Protein AF-0000000083168257 (afdb_homodimer)

Structure (mmCIF, N/CA/C/O backbone):
data_AF-0000000083168257-model_v1
#
loop_
_entity.id
_entity.type
_entity.pdbx_description
1 polymer 'Stress-response A/B barrel domain-containing protein'
#
loop_
_atom_site.group_PDB
_atom_site.id
_atom_site.type_symbol
_atom_site.label_atom_id
_atom_site.label_alt_id
_atom_site.label_comp_id
_atom_site.label_asym_id
_atom_site.label_entity_id
_atom_site.label_seq_id
_atom_site.pdbx_PDB_ins_code
_atom_site.Cartn_x
_atom_site.Cartn_y
_atom_site.Cartn_z
_atom_site.occupancy
_atom_site.B_iso_or_equiv
_atom_site.auth_seq_id
_atom_site.auth_comp_id
_atom_site.auth_asym_id
_atom_site.auth_atom_id
_atom_site.pdbx_PDB_model_num
ATOM 1 N N . MET A 1 1 ? 17.328 -6.949 2.84 1 93.75 1 MET A N 1
ATOM 2 C CA . MET A 1 1 ? 16.391 -6.039 3.479 1 93.75 1 MET A CA 1
ATOM 3 C C . MET A 1 1 ? 14.953 -6.348 3.055 1 93.75 1 MET A C 1
ATOM 5 O O . MET A 1 1 ? 14.719 -6.793 1.93 1 93.75 1 MET A O 1
ATOM 9 N N . PRO A 1 2 ? 14.086 -6.141 3.896 1 98.06 2 PRO A N 1
ATOM 10 C CA . PRO A 1 2 ? 12.711 -6.488 3.531 1 98.06 2 PRO A CA 1
ATOM 11 C C . PRO A 1 2 ? 12.148 -5.59 2.43 1 98.06 2 PRO A C 1
ATOM 13 O O . PRO A 1 2 ? 12.625 -4.469 2.238 1 98.06 2 PRO A O 1
ATOM 16 N N . ILE A 1 3 ? 11.234 -6.098 1.712 1 98.69 3 ILE A N 1
ATOM 17 C CA . ILE A 1 3 ? 10.547 -5.363 0.656 1 98.69 3 ILE A CA 1
ATOM 18 C C . ILE A 1 3 ? 9.039 -5.367 0.922 1 98.69 3 ILE A C 1
ATOM 20 O O . ILE A 1 3 ? 8.469 -6.406 1.271 1 98.69 3 ILE A O 1
ATOM 24 N N . THR A 1 4 ? 8.477 -4.195 0.857 1 98.94 4 THR A N 1
ATOM 25 C CA . THR A 1 4 ? 7.023 -4.09 0.833 1 98.94 4 THR A CA 1
ATOM 26 C C . THR A 1 4 ? 6.512 -4.035 -0.603 1 98.94 4 THR A C 1
ATOM 28 O O . THR A 1 4 ? 6.977 -3.223 -1.404 1 98.94 4 THR A O 1
ATOM 31 N N . HIS A 1 5 ? 5.68 -4.938 -0.939 1 98.94 5 HIS A N 1
ATOM 32 C CA . HIS A 1 5 ? 5.027 -5.07 -2.238 1 98.94 5 HIS A CA 1
ATOM 33 C C . HIS A 1 5 ? 3.549 -4.707 -2.154 1 98.94 5 HIS A C 1
ATOM 35 O O . HIS A 1 5 ? 2.764 -5.434 -1.543 1 98.94 5 HIS A O 1
ATOM 41 N N . ILE A 1 6 ? 3.154 -3.559 -2.729 1 98.94 6 ILE A N 1
ATOM 42 C CA . ILE A 1 6 ? 1.777 -3.076 -2.742 1 98.94 6 ILE A CA 1
ATOM 43 C C . ILE A 1 6 ? 1.119 -3.434 -4.074 1 98.94 6 ILE A C 1
ATOM 45 O O . ILE A 1 6 ? 1.693 -3.205 -5.141 1 98.94 6 ILE A O 1
ATOM 49 N N . VAL A 1 7 ? -0.033 -4.027 -3.982 1 98.94 7 VAL A N 1
ATOM 50 C CA . VAL A 1 7 ? -0.809 -4.379 -5.168 1 98.94 7 VAL A CA 1
ATOM 51 C C . VAL A 1 7 ? -2.209 -3.779 -5.066 1 98.94 7 VAL A C 1
ATOM 53 O O . VAL A 1 7 ? -2.887 -3.939 -4.047 1 98.94 7 VAL A O 1
ATOM 56 N N . LEU A 1 8 ? -2.627 -3.09 -6.09 1 98.88 8 LEU A N 1
ATOM 57 C CA . LEU A 1 8 ? -3.924 -2.426 -6.156 1 98.88 8 LEU A CA 1
ATOM 58 C C . LEU A 1 8 ? -4.727 -2.914 -7.359 1 98.88 8 LEU A C 1
ATOM 60 O O . LEU A 1 8 ? -4.176 -3.068 -8.453 1 98.88 8 LEU A O 1
ATOM 64 N N . PHE A 1 9 ? -6.023 -3.207 -7.125 1 98.81 9 PHE A N 1
ATOM 65 C CA . PHE A 1 9 ? -6.895 -3.658 -8.203 1 98.81 9 PHE A CA 1
ATOM 66 C C . PHE A 1 9 ? -8.094 -2.729 -8.359 1 98.81 9 PHE A C 1
ATOM 68 O O . PHE A 1 9 ? -8.672 -2.287 -7.363 1 98.81 9 PHE A O 1
ATOM 75 N N . GLN A 1 10 ? -8.406 -2.438 -9.562 1 98.62 10 GLN A N 1
ATOM 76 C CA . GLN A 1 10 ? -9.75 -2.055 -9.992 1 98.62 10 GLN A CA 1
ATOM 77 C C . GLN A 1 10 ? -10.43 -3.191 -10.742 1 98.62 10 GLN A C 1
ATOM 79 O O . GLN A 1 10 ? -9.977 -3.596 -11.812 1 98.62 10 GLN A O 1
ATOM 84 N N . PHE A 1 11 ? -11.492 -3.689 -10.195 1 98.31 11 PHE A N 1
ATOM 85 C CA . PHE A 1 11 ? -12.219 -4.742 -10.898 1 98.31 11 PHE A CA 1
ATOM 86 C C . PHE A 1 11 ? -13.117 -4.152 -11.984 1 98.31 11 PHE A C 1
ATOM 88 O O . PHE A 1 11 ? -13.57 -3.014 -11.867 1 98.31 11 PHE A O 1
ATOM 95 N N . LYS A 1 12 ? -13.352 -4.953 -12.984 1 97.69 12 LYS A N 1
ATOM 96 C CA . LYS A 1 12 ? -14.25 -4.52 -14.055 1 97.69 12 LYS A CA 1
ATOM 97 C C . LYS A 1 12 ? -15.672 -4.328 -13.531 1 97.69 12 LYS A C 1
ATOM 99 O O . LYS A 1 12 ? -16.125 -5.082 -12.664 1 97.69 12 LYS A O 1
ATOM 104 N N . ALA A 1 13 ? -16.266 -3.355 -14.172 1 94.88 13 ALA A N 1
ATOM 105 C CA . ALA A 1 13 ? -17.656 -3.113 -13.836 1 94.88 13 ALA A CA 1
ATOM 106 C C . ALA A 1 13 ? -18.516 -4.352 -14.094 1 94.88 13 ALA A C 1
ATOM 108 O O . ALA A 1 13 ? -18.344 -5.02 -15.117 1 94.88 13 ALA A O 1
ATOM 109 N N . GLY A 1 14 ? -19.281 -4.723 -13.117 1 94.81 14 GLY A N 1
ATOM 110 C CA . GLY A 1 14 ? -20.203 -5.836 -13.305 1 94.81 14 GLY A CA 1
ATOM 111 C C . GLY A 1 14 ? -19.656 -7.16 -12.82 1 94.81 14 GLY A C 1
ATOM 112 O O . GLY A 1 14 ? -20.344 -8.18 -12.852 1 94.81 14 GLY A O 1
ATOM 113 N N . THR A 1 15 ? -18.359 -7.152 -12.5 1 96.5 15 THR A N 1
ATOM 114 C CA . THR A 1 15 ? -17.828 -8.383 -11.922 1 96.5 15 THR A CA 1
ATOM 115 C C . THR A 1 15 ? -18.609 -8.773 -10.672 1 96.5 15 THR A C 1
ATOM 117 O O . THR A 1 15 ? -18.859 -7.938 -9.805 1 96.5 15 THR A O 1
ATOM 120 N N . SER A 1 16 ? -19.016 -10.016 -10.578 1 96.69 16 SER A N 1
ATOM 121 C CA . SER A 1 16 ? -19.844 -10.445 -9.461 1 96.69 16 SER A CA 1
ATOM 122 C C . SER A 1 16 ? -19.062 -10.422 -8.148 1 96.69 16 SER A C 1
ATOM 124 O O . SER A 1 16 ? -17.859 -10.672 -8.141 1 96.69 16 SER A O 1
ATOM 126 N N . PRO A 1 17 ? -19.781 -10.188 -7.059 1 96.19 17 PRO A N 1
ATOM 127 C CA . PRO A 1 17 ? -19.125 -10.195 -5.746 1 96.19 17 PRO A CA 1
ATOM 128 C C . PRO A 1 17 ? -18.453 -11.531 -5.43 1 96.19 17 PRO A C 1
ATOM 130 O O . PRO A 1 17 ? -17.422 -11.57 -4.746 1 96.19 17 PRO A O 1
ATOM 133 N N . GLU A 1 18 ? -19.016 -12.547 -5.926 1 97.12 18 GLU A N 1
ATOM 134 C CA . GLU A 1 18 ? -18.453 -13.875 -5.68 1 97.12 18 GLU A CA 1
ATOM 135 C C . GLU A 1 18 ? -17.094 -14.039 -6.344 1 97.12 18 GLU A C 1
ATOM 137 O O . GLU A 1 18 ? -16.172 -14.602 -5.75 1 97.12 18 GLU A O 1
ATOM 142 N N . ILE A 1 19 ? -17 -13.562 -7.543 1 97.44 19 ILE A N 1
ATOM 143 C CA . ILE A 1 19 ? -15.742 -13.633 -8.273 1 97.44 19 ILE A CA 1
ATOM 144 C C . ILE A 1 19 ? -14.703 -12.75 -7.582 1 97.44 19 ILE A C 1
ATOM 146 O O . ILE A 1 19 ? -13.562 -13.172 -7.387 1 97.44 19 ILE A O 1
ATOM 150 N N . ILE A 1 20 ? -15.094 -11.578 -7.172 1 97.75 20 ILE A N 1
ATOM 151 C CA . ILE A 1 20 ? -14.195 -10.656 -6.488 1 97.75 20 ILE A CA 1
ATOM 152 C C . ILE A 1 20 ? -13.703 -11.289 -5.188 1 97.75 20 ILE A C 1
ATOM 154 O O . ILE A 1 20 ? -12.5 -11.281 -4.906 1 97.75 20 ILE A O 1
ATOM 158 N N . LYS A 1 21 ? -14.586 -11.875 -4.441 1 97.38 21 LYS A N 1
ATOM 159 C CA . LYS A 1 21 ? -14.211 -12.523 -3.189 1 97.38 21 LYS A CA 1
ATOM 160 C C . LYS A 1 21 ? -13.227 -13.664 -3.432 1 97.38 21 LYS A C 1
ATOM 162 O O . LYS A 1 21 ? -12.273 -13.836 -2.672 1 97.38 21 LYS A O 1
ATOM 167 N N . ASP A 1 22 ? -13.531 -14.398 -4.43 1 98 22 ASP A N 1
ATOM 168 C CA . ASP A 1 22 ? -12.648 -15.508 -4.77 1 98 22 ASP A CA 1
ATOM 169 C C . ASP A 1 22 ? -11.242 -15.008 -5.09 1 98 22 ASP A C 1
ATOM 171 O O . ASP A 1 22 ? -10.25 -15.539 -4.574 1 98 22 ASP A O 1
ATOM 175 N N . ILE A 1 23 ? -11.148 -13.984 -5.938 1 98.25 23 ILE A N 1
ATOM 176 C CA . ILE A 1 23 ? -9.852 -13.43 -6.34 1 98.25 23 ILE A CA 1
ATOM 177 C C . ILE A 1 23 ? -9.125 -12.891 -5.113 1 98.25 23 ILE A C 1
ATOM 179 O O . ILE A 1 23 ? -7.93 -13.141 -4.934 1 98.25 23 ILE A O 1
ATOM 183 N N . CYS A 1 24 ? -9.828 -12.219 -4.246 1 98.5 24 CYS A N 1
ATOM 184 C CA . CYS A 1 24 ? -9.211 -11.648 -3.051 1 98.5 24 CYS A CA 1
ATOM 185 C C . CYS A 1 24 ? -8.727 -12.75 -2.113 1 98.5 24 CYS A C 1
ATOM 187 O O . CYS A 1 24 ? -7.641 -12.641 -1.54 1 98.5 24 CYS A O 1
ATOM 189 N N . SER A 1 25 ? -9.531 -13.812 -1.993 1 98.25 25 SER A N 1
ATOM 190 C CA . SER A 1 25 ? -9.133 -14.945 -1.169 1 98.25 25 SER A CA 1
ATOM 191 C C . SER A 1 25 ? -7.875 -15.617 -1.718 1 98.25 25 SER A C 1
ATOM 193 O O . SER A 1 25 ? -6.969 -15.969 -0.958 1 98.25 25 SER A O 1
ATOM 195 N N . ARG A 1 26 ? -7.824 -15.797 -2.951 1 98.5 26 ARG A N 1
ATOM 196 C CA . ARG A 1 26 ? -6.652 -16.406 -3.576 1 98.5 26 ARG A CA 1
ATOM 197 C C . ARG A 1 26 ? -5.426 -15.508 -3.424 1 98.5 26 ARG A C 1
ATOM 199 O O . ARG A 1 26 ? -4.324 -15.992 -3.168 1 98.5 26 ARG A O 1
ATOM 206 N N . MET A 1 27 ? -5.629 -14.211 -3.619 1 98.75 27 MET A N 1
ATOM 207 C CA . MET A 1 27 ? -4.527 -13.266 -3.426 1 98.75 27 MET A CA 1
ATOM 208 C C . MET A 1 27 ? -3.938 -13.398 -2.027 1 98.75 27 MET A C 1
ATOM 210 O O . MET A 1 27 ? -2.721 -13.531 -1.87 1 98.75 27 MET A O 1
ATOM 214 N N . LEU A 1 28 ? -4.797 -13.438 -1.027 1 98.62 28 LEU A N 1
ATOM 215 C CA . LEU A 1 28 ? -4.324 -13.57 0.347 1 98.62 28 LEU A CA 1
ATOM 216 C C . LEU A 1 28 ? -3.73 -14.953 0.593 1 98.62 28 LEU A C 1
ATOM 218 O O . LEU A 1 28 ? -2.789 -15.094 1.378 1 98.62 28 LEU A O 1
ATOM 222 N N . GLY A 1 29 ? -4.234 -15.938 -0.097 1 98.62 29 GLY A N 1
ATOM 223 C CA . GLY A 1 29 ? -3.773 -17.312 0.037 1 98.62 29 GLY A CA 1
ATOM 224 C C . GLY A 1 29 ? -2.379 -17.531 -0.521 1 98.62 29 GLY A C 1
ATOM 225 O O . GLY A 1 29 ? -1.74 -18.547 -0.23 1 98.62 29 GLY A O 1
ATOM 226 N N . LEU A 1 30 ? -1.891 -16.562 -1.356 1 98.81 30 LEU A N 1
ATOM 227 C CA . LEU A 1 30 ? -0.548 -16.703 -1.913 1 98.81 30 LEU A CA 1
ATOM 228 C C . LEU A 1 30 ? 0.489 -16.828 -0.804 1 98.81 30 LEU A C 1
ATOM 230 O O . LEU A 1 30 ? 1.507 -17.516 -0.979 1 98.81 30 LEU A O 1
ATOM 234 N N . LYS A 1 31 ? 0.276 -16.203 0.305 1 98.62 31 LYS A N 1
ATOM 235 C CA . LYS A 1 31 ? 1.206 -16.266 1.429 1 98.62 31 LYS A CA 1
ATOM 236 C C . LYS A 1 31 ? 1.491 -17.703 1.822 1 98.62 31 LYS A C 1
ATOM 238 O O . LYS A 1 31 ? 2.625 -18.047 2.162 1 98.62 31 LYS A O 1
ATOM 243 N N . ASP A 1 32 ? 0.472 -18.547 1.791 1 98.25 32 ASP A N 1
ATOM 244 C CA . ASP A 1 32 ? 0.594 -19.938 2.207 1 98.25 32 ASP A CA 1
ATOM 245 C C . ASP A 1 32 ? 0.941 -20.844 1.022 1 98.25 32 ASP A C 1
ATOM 247 O O . ASP A 1 32 ? 1.523 -21.922 1.2 1 98.25 32 ASP A O 1
ATOM 251 N N . ASN A 1 33 ? 0.606 -20.422 -0.167 1 98.5 33 ASN A N 1
ATOM 252 C CA . ASN A 1 33 ? 0.686 -21.312 -1.319 1 98.5 33 ASN A CA 1
ATOM 253 C C . ASN A 1 33 ? 1.954 -21.062 -2.131 1 98.5 33 ASN A C 1
ATOM 255 O O . ASN A 1 33 ? 2.354 -21.906 -2.936 1 98.5 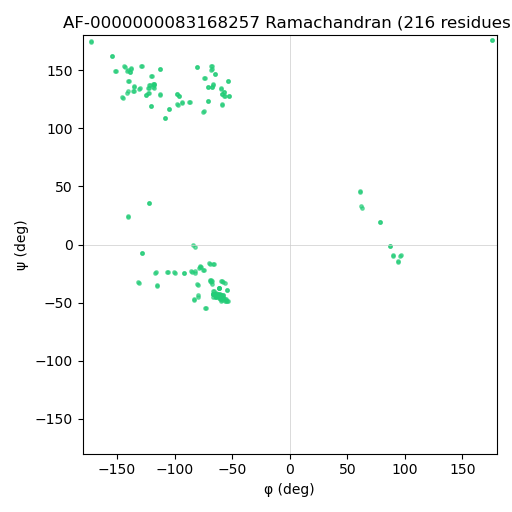33 ASN A O 1
ATOM 259 N N . CYS A 1 34 ? 2.553 -19.906 -2.08 1 98.81 34 CYS A N 1
ATOM 260 C CA . CYS A 1 34 ? 3.85 -19.672 -2.703 1 98.81 34 CYS A CA 1
ATOM 261 C C . CYS A 1 34 ? 4.969 -20.312 -1.898 1 98.81 34 CYS A C 1
ATOM 263 O O . CYS A 1 34 ? 5.262 -19.891 -0.779 1 98.81 34 CYS A O 1
ATOM 265 N N . ILE A 1 35 ? 5.617 -21.281 -2.459 1 98.44 35 ILE A N 1
ATOM 266 C CA . ILE A 1 35 ? 6.652 -22.094 -1.813 1 98.44 35 ILE A CA 1
ATOM 267 C C . ILE A 1 35 ? 8 -21.812 -2.469 1 98.44 35 ILE A C 1
ATOM 269 O O . ILE A 1 35 ? 8.133 -21.875 -3.695 1 98.44 35 ILE A O 1
ATOM 273 N N . HIS A 1 36 ? 8.922 -21.531 -1.651 1 97.56 36 HIS A N 1
ATOM 274 C CA . HIS A 1 36 ? 10.258 -21.297 -2.186 1 97.56 36 HIS A CA 1
ATOM 275 C C . HIS A 1 36 ? 10.883 -22.594 -2.693 1 97.56 36 HIS A C 1
ATOM 277 O O . HIS A 1 36 ? 10.859 -23.625 -2 1 97.56 36 HIS A O 1
ATOM 283 N N . PRO A 1 37 ? 11.477 -22.5 -3.834 1 95.56 37 PRO A N 1
ATOM 284 C CA . PRO A 1 37 ? 11.945 -23.75 -4.445 1 95.56 37 PRO A CA 1
ATOM 285 C C . PRO A 1 37 ? 13.094 -24.391 -3.676 1 95.56 37 PRO A C 1
ATOM 287 O O . PRO A 1 37 ? 13.227 -25.625 -3.666 1 95.56 37 PRO A O 1
ATOM 290 N N . SER A 1 38 ? 13.961 -23.625 -3.004 1 96 38 SER A N 1
ATOM 291 C CA . SER A 1 38 ? 15.109 -24.172 -2.287 1 96 38 SER A CA 1
ATOM 292 C C . SER A 1 38 ? 14.719 -24.656 -0.899 1 96 38 SER A C 1
ATOM 294 O O . SER A 1 38 ? 15.016 -25.797 -0.53 1 96 38 SER A O 1
ATOM 296 N N . SER A 1 39 ? 13.992 -23.906 -0.135 1 96.5 39 SER A N 1
ATOM 297 C CA . SER A 1 39 ? 13.648 -24.234 1.246 1 96.5 39 SER A CA 1
ATOM 298 C C . SER A 1 39 ? 12.406 -25.109 1.313 1 96.5 39 SER A C 1
ATOM 300 O O . SER A 1 39 ? 12.141 -25.75 2.338 1 96.5 39 SER A O 1
ATOM 302 N N . GLN A 1 40 ? 11.602 -25.031 0.249 1 97.38 40 GLN A N 1
ATOM 303 C CA . GLN A 1 40 ? 10.344 -25.75 0.161 1 97.38 40 GLN A CA 1
ATOM 304 C C . GLN A 1 40 ? 9.375 -25.312 1.256 1 97.38 40 GLN A C 1
ATOM 306 O O . GLN A 1 40 ? 8.609 -26.125 1.786 1 97.38 40 GLN A O 1
ATOM 3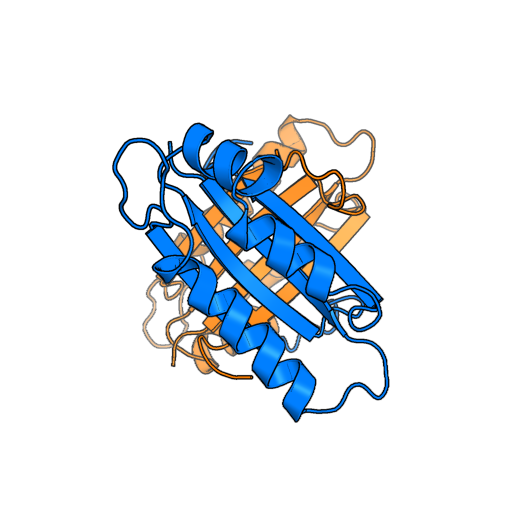11 N N . LYS A 1 41 ? 9.414 -24.125 1.637 1 98.12 41 LYS A N 1
ATOM 312 C CA . LYS A 1 41 ? 8.539 -23.516 2.625 1 98.12 41 LYS A CA 1
ATOM 313 C C . LYS A 1 41 ? 7.93 -22.219 2.088 1 98.12 41 LYS A C 1
ATOM 31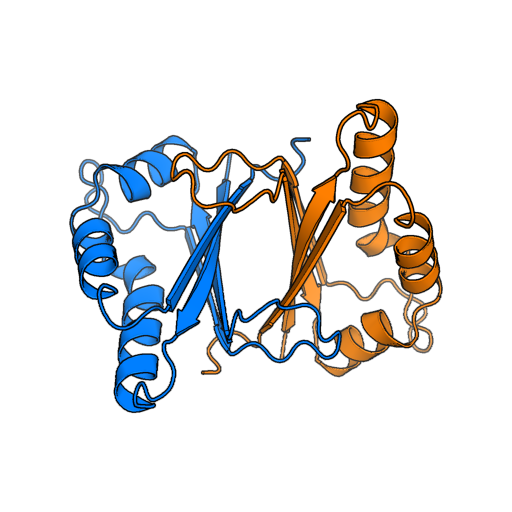5 O O . LYS A 1 41 ? 8.477 -21.594 1.175 1 98.12 41 LYS A O 1
ATOM 320 N N . PRO A 1 42 ? 6.711 -21.875 2.656 1 98.56 42 PRO A N 1
ATOM 321 C CA . PRO A 1 42 ? 6.234 -20.531 2.34 1 98.56 42 PRO A CA 1
ATOM 322 C C . PRO A 1 42 ? 7.262 -19.438 2.666 1 98.56 42 PRO A C 1
ATOM 324 O O . PRO A 1 42 ? 7.961 -19.531 3.678 1 98.56 42 PRO A O 1
ATOM 327 N N . TYR A 1 43 ? 7.41 -18.375 1.823 1 98.62 43 TYR A N 1
ATOM 328 C CA . TYR A 1 43 ? 8.492 -17.422 2.02 1 98.62 43 TYR A CA 1
ATOM 329 C C . TYR A 1 43 ? 7.957 -15.992 2.053 1 98.62 43 TYR A C 1
ATOM 331 O O . TYR A 1 43 ? 8.719 -15.039 2.238 1 98.62 43 TYR A O 1
ATOM 339 N N . ILE A 1 44 ? 6.641 -15.789 1.758 1 98.75 44 ILE A N 1
ATOM 340 C CA . ILE A 1 44 ? 6.012 -14.492 1.98 1 98.75 44 ILE A CA 1
ATOM 341 C C . ILE A 1 44 ? 5.844 -14.25 3.479 1 98.75 44 ILE A C 1
ATOM 343 O O . ILE A 1 44 ? 5.223 -15.047 4.18 1 98.75 44 ILE A O 1
ATOM 347 N N . LYS A 1 45 ? 6.371 -13.195 3.961 1 98.56 45 LYS A N 1
ATOM 348 C CA . LYS A 1 45 ? 6.391 -12.922 5.395 1 98.56 45 LYS A CA 1
ATOM 349 C C . LYS A 1 45 ? 5.008 -12.531 5.898 1 98.56 45 LYS A C 1
ATOM 351 O O . LYS A 1 45 ? 4.531 -13.055 6.906 1 98.56 45 LYS A O 1
ATOM 356 N N . THR A 1 46 ? 4.418 -11.555 5.305 1 98.44 46 THR A N 1
ATOM 357 C CA . THR A 1 46 ? 3.082 -11.094 5.668 1 98.44 46 THR A CA 1
ATOM 358 C C . THR A 1 46 ? 2.279 -10.727 4.426 1 98.44 46 THR A C 1
ATOM 360 O O . THR A 1 46 ? 2.854 -10.398 3.387 1 98.44 46 THR A O 1
ATOM 363 N N . SER A 1 47 ? 1.056 -10.883 4.516 1 98.75 47 SER A N 1
ATOM 364 C CA . SER A 1 47 ? 0.102 -10.5 3.48 1 98.75 47 SER A CA 1
ATOM 365 C C . SER A 1 47 ? -1.211 -10.016 4.09 1 98.75 47 SER A C 1
ATOM 367 O O . SER A 1 47 ? -1.779 -10.68 4.957 1 98.75 47 SER A O 1
ATOM 369 N N . SER A 1 48 ? -1.62 -8.844 3.689 1 98.69 48 SER A N 1
ATOM 370 C CA . SER A 1 48 ? -2.875 -8.258 4.152 1 98.69 48 SER A CA 1
ATOM 371 C C . SER A 1 48 ? -3.561 -7.469 3.039 1 98.69 48 SER A C 1
ATOM 373 O O . SER A 1 48 ? -2.912 -7.047 2.08 1 98.69 48 SER A O 1
ATOM 375 N N . GLY A 1 49 ? -4.887 -7.359 3.115 1 98.75 49 GLY A N 1
ATOM 376 C CA . GLY A 1 49 ? -5.633 -6.633 2.102 1 98.75 49 GLY A CA 1
ATOM 377 C C . GLY A 1 49 ? -7.098 -6.453 2.449 1 98.75 49 GLY A C 1
ATOM 378 O O . GLY A 1 49 ? -7.562 -6.945 3.48 1 98.75 49 GLY A O 1
ATOM 379 N N . GLY A 1 50 ? -7.75 -5.684 1.571 1 98.62 50 GLY A N 1
ATOM 380 C CA . GLY A 1 50 ? -9.164 -5.406 1.758 1 98.62 50 GLY A CA 1
ATOM 381 C C . GLY A 1 50 ? -9.719 -4.438 0.734 1 98.62 50 GLY A C 1
ATOM 382 O O . GLY A 1 50 ? -9.008 -4 -0.17 1 98.62 50 GLY A O 1
ATOM 383 N N . ILE A 1 51 ? -11.023 -4.262 0.856 1 98.31 51 ILE A N 1
ATOM 384 C CA . ILE A 1 51 ? -11.719 -3.295 0.015 1 98.31 51 ILE A CA 1
ATOM 385 C C . ILE A 1 51 ? -11.398 -1.878 0.484 1 98.31 51 ILE A C 1
ATOM 387 O O . ILE A 1 51 ? -11.289 -1.626 1.687 1 98.31 51 ILE A O 1
ATOM 391 N N . ASP A 1 52 ? -11.266 -0.962 -0.511 1 98.56 52 ASP A N 1
ATOM 392 C CA . ASP A 1 52 ? -10.977 0.43 -0.188 1 98.56 52 ASP A CA 1
ATOM 393 C C . ASP A 1 52 ? -12.141 1.084 0.548 1 98.56 52 ASP A C 1
ATOM 395 O O . ASP A 1 52 ? -13.297 0.9 0.171 1 98.56 52 ASP A O 1
ATOM 399 N N . ASP A 1 53 ? -11.797 1.859 1.574 1 98.25 53 ASP A N 1
ATOM 400 C CA . ASP A 1 53 ? -12.805 2.672 2.246 1 98.25 53 ASP A CA 1
ATOM 401 C C . ASP A 1 53 ? -12.25 4.047 2.611 1 98.25 53 ASP A C 1
ATOM 403 O O . ASP A 1 53 ? -12.664 4.648 3.605 1 98.25 53 ASP A O 1
ATOM 407 N N . SER A 1 54 ? -11.211 4.504 1.889 1 98.38 54 SER A N 1
ATOM 408 C CA . SER A 1 54 ? -10.641 5.824 2.125 1 98.38 54 SER A CA 1
ATOM 409 C C . SER A 1 54 ? -11.672 6.922 1.926 1 98.38 54 SER A C 1
ATOM 411 O O . SER A 1 54 ? -12.383 6.941 0.915 1 98.38 54 SER A O 1
ATOM 413 N N . PRO A 1 55 ? -11.758 7.883 2.801 1 97.62 55 PRO A N 1
ATOM 414 C CA . PRO A 1 55 ? -12.703 8.992 2.639 1 97.62 55 PRO A CA 1
ATOM 415 C C . PRO A 1 55 ? -12.148 10.109 1.751 1 97.62 55 PRO A C 1
ATOM 417 O O . PRO A 1 55 ? -12.852 11.086 1.479 1 97.62 55 PRO A O 1
ATOM 420 N N . GLU A 1 56 ? -10.961 10.023 1.247 1 97.44 56 GLU A N 1
ATOM 421 C CA . GLU A 1 56 ? -10.266 11.141 0.61 1 97.44 56 GLU A CA 1
ATOM 422 C C . GLU A 1 56 ? -10.711 11.312 -0.841 1 97.44 56 GLU A C 1
ATOM 424 O O . GLU A 1 56 ? -10.523 12.375 -1.437 1 97.44 56 GLU A O 1
ATOM 429 N N . GLY A 1 57 ? -11.195 10.25 -1.427 1 97.38 57 GLY A N 1
ATOM 430 C CA . GLY A 1 57 ? -11.758 10.367 -2.764 1 97.38 57 GLY A CA 1
ATOM 431 C C . GLY A 1 57 ? -10.703 10.422 -3.852 1 97.38 57 GLY A C 1
ATOM 432 O O . GLY A 1 57 ? -10.969 10.898 -4.957 1 97.38 57 GLY A O 1
ATOM 433 N N . ILE A 1 58 ? -9.508 9.984 -3.586 1 98.19 58 ILE A N 1
ATOM 434 C CA . ILE A 1 58 ? -8.438 10.078 -4.574 1 98.19 58 ILE A CA 1
ATOM 435 C C . ILE A 1 58 ? -7.879 8.68 -4.859 1 98.19 58 ILE A C 1
ATOM 437 O O . ILE A 1 58 ? -6.66 8.5 -4.934 1 98.19 58 ILE A O 1
ATOM 441 N N . GLN A 1 59 ? -8.688 7.68 -4.855 1 97.88 59 GLN A N 1
ATOM 442 C CA . GLN A 1 59 ? -8.227 6.32 -5.109 1 97.88 59 GLN A CA 1
ATOM 443 C C . GLN A 1 59 ? -8.016 6.082 -6.602 1 97.88 59 GLN A C 1
ATOM 445 O O . GLN A 1 59 ? -7.375 5.105 -6.996 1 97.88 59 GLN A O 1
ATOM 450 N N . HIS A 1 60 ? -8.625 6.902 -7.477 1 97.62 60 HIS A N 1
ATOM 451 C CA . HIS A 1 60 ? -8.453 6.855 -8.922 1 97.62 60 HIS A CA 1
ATOM 452 C C . HIS A 1 60 ? -8.891 5.508 -9.492 1 97.62 60 HIS A C 1
ATOM 454 O O . HIS A 1 60 ? -8.164 4.883 -10.258 1 97.62 60 HIS A O 1
ATOM 460 N N . GLY A 1 61 ? -10.008 5.031 -9.078 1 97.38 61 GLY A N 1
ATOM 461 C CA . GLY A 1 61 ? -10.641 3.846 -9.633 1 97.38 61 GLY A CA 1
ATOM 462 C C . GLY A 1 61 ? -10.289 2.574 -8.883 1 97.38 61 GLY A C 1
ATOM 463 O O . GLY A 1 61 ? -10.969 1.556 -9.023 1 97.38 61 GLY A O 1
ATOM 464 N N . ILE A 1 62 ? -9.258 2.588 -8.031 1 98.62 62 ILE A N 1
ATOM 465 C CA . ILE A 1 62 ? -8.828 1.408 -7.289 1 98.62 62 ILE A CA 1
ATOM 466 C C . ILE A 1 62 ? -9.906 1.021 -6.277 1 98.62 62 ILE A C 1
ATOM 468 O O . ILE A 1 62 ? -10.445 1.879 -5.574 1 98.62 62 ILE A O 1
ATOM 472 N N . THR A 1 63 ? -10.18 -0.256 -6.207 1 98.31 63 THR A N 1
ATOM 473 C CA . THR A 1 63 ? -11.25 -0.714 -5.328 1 98.31 63 THR A CA 1
ATOM 474 C C . THR A 1 63 ? -10.688 -1.618 -4.23 1 98.31 63 THR A C 1
ATOM 476 O O . THR A 1 63 ? -11.32 -1.788 -3.182 1 98.31 63 THR A O 1
ATOM 479 N N . HIS A 1 64 ? -9.562 -2.246 -4.445 1 98.81 64 HIS A N 1
ATOM 480 C CA . HIS A 1 64 ? -8.961 -3.182 -3.5 1 98.81 64 HIS A CA 1
ATOM 481 C C . HIS A 1 64 ? -7.453 -2.982 -3.416 1 98.81 64 HIS A C 1
ATOM 483 O O . HIS A 1 64 ? -6.812 -2.643 -4.41 1 98.81 64 HIS A O 1
ATOM 489 N N . ALA A 1 65 ? -6.988 -3.234 -2.291 1 98.94 65 ALA A N 1
ATOM 490 C CA . ALA A 1 65 ? -5.551 -3.086 -2.08 1 98.94 65 ALA A CA 1
ATOM 491 C C . ALA A 1 65 ? -4.996 -4.242 -1.251 1 98.94 65 ALA A C 1
ATOM 493 O O . ALA A 1 65 ? -5.695 -4.793 -0.399 1 98.94 65 ALA A O 1
ATOM 494 N N . PHE A 1 66 ? -3.766 -4.539 -1.457 1 98.94 66 PHE A N 1
ATOM 495 C CA . PHE A 1 66 ? -3.025 -5.574 -0.747 1 98.94 66 PHE A CA 1
ATOM 496 C C . PHE A 1 66 ? -1.602 -5.117 -0.453 1 98.94 66 PHE A C 1
ATOM 498 O O . PHE A 1 66 ? -0.976 -4.449 -1.278 1 98.94 66 PHE A O 1
ATOM 505 N N . VAL A 1 67 ? -1.123 -5.457 0.695 1 98.94 67 VAL A N 1
ATOM 506 C CA . VAL A 1 67 ? 0.255 -5.215 1.108 1 98.94 67 VAL A CA 1
ATOM 507 C C . VAL A 1 67 ? 0.936 -6.539 1.444 1 98.94 67 VAL A C 1
ATOM 509 O O . VAL A 1 67 ? 0.5 -7.254 2.348 1 98.94 67 VAL A O 1
ATOM 512 N N . VAL A 1 68 ? 1.987 -6.844 0.717 1 98.88 68 VAL A N 1
ATOM 513 C CA . VAL A 1 68 ? 2.756 -8.07 0.872 1 98.88 68 VAL A CA 1
ATOM 514 C C . VAL A 1 68 ? 4.191 -7.738 1.266 1 98.88 68 VAL A C 1
ATOM 516 O O . VAL A 1 68 ? 4.797 -6.816 0.714 1 98.88 68 VAL A O 1
ATOM 519 N N . GLU A 1 69 ? 4.738 -8.477 2.186 1 98.81 69 GLU A N 1
ATOM 520 C CA . GLU A 1 69 ? 6.113 -8.234 2.607 1 98.81 69 GLU A CA 1
ATOM 521 C C . GLU A 1 69 ? 6.992 -9.453 2.338 1 98.81 69 GLU A C 1
ATOM 523 O O . GLU A 1 69 ? 6.605 -10.586 2.645 1 98.81 69 GLU A O 1
ATOM 528 N N . PHE A 1 70 ? 8.125 -9.164 1.808 1 98.81 70 PHE A N 1
ATOM 529 C CA . PHE A 1 70 ? 9.164 -10.156 1.584 1 98.81 70 PHE A CA 1
ATOM 530 C C . PHE A 1 70 ? 10.375 -9.883 2.471 1 98.81 70 PHE A C 1
ATOM 532 O O . PHE A 1 70 ? 10.656 -8.734 2.816 1 98.81 70 PHE A O 1
ATOM 539 N N . ALA A 1 71 ? 11.062 -10.938 2.811 1 97.94 71 ALA A N 1
ATOM 540 C CA . ALA A 1 71 ? 12.234 -10.789 3.662 1 97.94 71 ALA A CA 1
ATOM 541 C C . ALA A 1 71 ? 13.414 -10.211 2.879 1 97.94 71 ALA A C 1
ATOM 543 O O . ALA A 1 71 ? 14.344 -9.656 3.465 1 97.94 71 ALA A O 1
ATOM 544 N N . SER A 1 72 ? 13.352 -10.367 1.57 1 97.5 72 SER A N 1
ATOM 545 C CA . SER A 1 72 ? 14.477 -9.922 0.753 1 97.5 72 SER A CA 1
ATOM 546 C C . SER A 1 72 ? 14.031 -9.594 -0.668 1 97.5 72 SER A C 1
ATOM 548 O O . SER A 1 72 ? 12.953 -10.016 -1.099 1 97.5 72 SER A O 1
ATOM 550 N N . ALA A 1 73 ? 14.898 -8.852 -1.336 1 97.62 73 ALA A N 1
ATOM 551 C CA . ALA A 1 73 ? 14.664 -8.562 -2.75 1 97.62 73 ALA A CA 1
ATOM 552 C C . ALA A 1 73 ? 14.648 -9.852 -3.574 1 97.62 73 ALA A C 1
ATOM 554 O O . ALA A 1 73 ? 13.898 -9.961 -4.547 1 97.62 73 ALA A O 1
ATOM 555 N N . ALA A 1 74 ? 15.508 -10.797 -3.213 1 97.62 74 ALA A N 1
ATOM 556 C CA . ALA A 1 74 ? 15.555 -12.07 -3.926 1 97.62 74 ALA A CA 1
ATOM 557 C C . ALA A 1 74 ? 14.219 -12.797 -3.838 1 97.62 74 ALA A C 1
ATOM 559 O O . ALA A 1 74 ? 13.727 -13.336 -4.836 1 97.62 74 ALA A O 1
ATOM 560 N N . ASP A 1 75 ? 13.664 -12.82 -2.674 1 98.38 75 ASP A N 1
ATOM 561 C CA . ASP A 1 75 ? 12.352 -13.445 -2.51 1 98.38 75 ASP A CA 1
ATOM 562 C C . ASP A 1 75 ? 11.305 -12.75 -3.377 1 98.38 75 ASP A C 1
ATOM 564 O O . ASP A 1 75 ? 10.516 -13.414 -4.055 1 98.38 75 ASP A O 1
ATOM 568 N N . ARG A 1 76 ? 11.281 -11.414 -3.334 1 98.75 76 ARG A N 1
ATOM 569 C CA . ARG A 1 76 ? 10.336 -10.648 -4.145 1 98.75 76 ARG A CA 1
ATOM 570 C C . ARG A 1 76 ? 10.539 -10.93 -5.629 1 98.75 76 ARG A C 1
ATOM 572 O O . ARG A 1 76 ? 9.57 -11.109 -6.371 1 98.75 76 ARG A O 1
ATOM 579 N N . ASP A 1 77 ? 11.789 -10.969 -6.043 1 98.19 77 ASP A N 1
ATOM 580 C CA . ASP A 1 77 ? 12.086 -11.211 -7.453 1 98.19 77 ASP A CA 1
ATOM 581 C C . ASP A 1 77 ? 11.625 -12.602 -7.879 1 98.19 77 ASP A C 1
ATOM 583 O O . ASP A 1 77 ? 11.062 -12.766 -8.961 1 98.19 77 ASP A O 1
ATOM 587 N N . TYR A 1 78 ? 11.922 -13.578 -7.07 1 98.56 78 TYR A N 1
ATOM 588 C CA . TYR A 1 78 ? 11.438 -14.914 -7.375 1 98.56 78 TYR A CA 1
ATOM 589 C C . TYR A 1 78 ? 9.914 -14.938 -7.488 1 98.56 78 TYR A C 1
ATOM 591 O O . TYR A 1 78 ? 9.367 -15.5 -8.438 1 98.56 78 TYR A O 1
ATOM 599 N N . TYR A 1 79 ? 9.219 -14.305 -6.547 1 98.81 79 TYR A N 1
ATOM 600 C CA . TYR A 1 79 ? 7.762 -14.203 -6.516 1 98.81 79 TYR A CA 1
ATOM 601 C C . TYR A 1 79 ? 7.227 -13.633 -7.82 1 98.81 79 TYR A C 1
ATOM 603 O O . TYR A 1 79 ? 6.359 -14.234 -8.461 1 98.81 79 TYR A O 1
ATOM 611 N N . VAL A 1 80 ? 7.805 -12.547 -8.281 1 98.5 80 VAL A N 1
ATOM 612 C CA . VAL A 1 80 ? 7.266 -11.773 -9.398 1 98.5 80 VAL A CA 1
ATOM 613 C C . VAL A 1 80 ? 7.645 -12.445 -10.719 1 98.5 80 VAL A C 1
ATOM 615 O O . VAL A 1 80 ? 6.82 -12.539 -11.633 1 98.5 80 VAL A O 1
ATOM 618 N N . LYS A 1 81 ? 8.82 -13.062 -10.797 1 97.75 81 LYS A N 1
ATOM 619 C CA . LYS A 1 81 ? 9.344 -13.445 -12.109 1 97.75 81 LYS A CA 1
ATOM 620 C C . LYS A 1 81 ? 9.234 -14.953 -12.32 1 97.75 81 LYS A C 1
ATOM 622 O O . LYS A 1 81 ? 9.172 -15.422 -13.461 1 97.75 81 LYS A O 1
ATOM 627 N N . GLU A 1 82 ? 9.172 -15.695 -11.172 1 98.19 82 GLU A N 1
ATOM 628 C CA . GLU A 1 82 ? 9.43 -17.109 -11.391 1 98.19 82 GLU A CA 1
ATOM 629 C C . GLU A 1 82 ? 8.367 -17.969 -10.703 1 98.19 82 GLU A C 1
ATOM 631 O O . GLU A 1 82 ? 8.078 -19.078 -11.156 1 98.19 82 GLU A O 1
ATOM 636 N N . ASP A 1 83 ? 7.828 -17.562 -9.602 1 98.69 83 ASP A N 1
ATOM 637 C CA . ASP A 1 83 ? 6.938 -18.406 -8.812 1 98.69 83 ASP A CA 1
ATOM 638 C C . ASP A 1 83 ? 5.723 -18.844 -9.633 1 98.69 83 ASP A C 1
ATOM 640 O O . ASP A 1 83 ? 4.938 -18 -10.078 1 98.69 83 ASP A O 1
ATOM 644 N N . PRO A 1 84 ? 5.516 -20.094 -9.805 1 98.31 84 PRO A N 1
ATOM 645 C CA . PRO A 1 84 ? 4.43 -20.547 -10.68 1 98.31 84 PRO A CA 1
ATOM 646 C C . PRO A 1 84 ? 3.047 -20.25 -10.109 1 98.31 84 PRO A C 1
ATOM 648 O O . PRO A 1 84 ? 2.105 -19.984 -10.859 1 98.31 84 PRO A O 1
ATOM 651 N N . VAL A 1 85 ? 2.939 -20.281 -8.812 1 98.62 85 VAL A N 1
ATOM 652 C CA . VAL A 1 85 ? 1.653 -20.016 -8.18 1 98.62 85 VAL A CA 1
ATOM 653 C C . VAL A 1 85 ? 1.264 -18.547 -8.422 1 98.62 85 VAL A C 1
ATOM 655 O O . VAL A 1 85 ? 0.124 -18.266 -8.797 1 98.62 85 VAL A O 1
ATOM 658 N N . HIS A 1 86 ? 2.188 -17.672 -8.242 1 98.75 86 HIS A N 1
ATOM 659 C CA . HIS A 1 86 ? 1.925 -16.266 -8.508 1 98.75 86 HIS A CA 1
ATOM 660 C C . HIS A 1 86 ? 1.622 -16.031 -9.984 1 98.75 86 HIS A C 1
ATOM 662 O O . HIS A 1 86 ? 0.712 -15.281 -10.328 1 98.7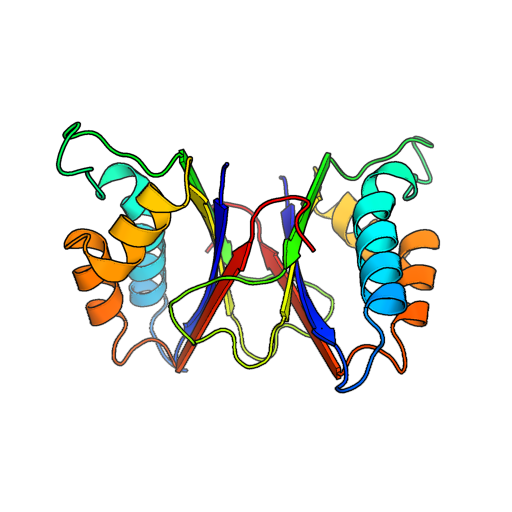5 86 HIS A O 1
ATOM 668 N N . GLN A 1 87 ? 2.367 -16.672 -10.852 1 98.19 87 GLN A N 1
ATOM 669 C CA . GLN A 1 87 ? 2.143 -16.516 -12.281 1 98.19 87 GLN A CA 1
ATOM 670 C C . GLN A 1 87 ? 0.741 -16.969 -12.68 1 98.19 87 GLN A C 1
ATOM 672 O O . GLN A 1 87 ? 0.072 -16.328 -13.484 1 98.19 87 GLN A O 1
ATOM 677 N N . GLN A 1 88 ? 0.387 -18.047 -12.133 1 98.38 88 GLN A N 1
ATOM 678 C CA . GLN A 1 88 ? -0.958 -18.531 -12.406 1 98.38 88 GLN A CA 1
ATOM 679 C C . GLN A 1 88 ? -2.018 -17.562 -11.891 1 98.38 88 GLN A C 1
ATOM 681 O O . GLN A 1 88 ? -3.033 -17.328 -12.555 1 98.38 88 GLN A O 1
ATOM 686 N N . PHE A 1 89 ? -1.829 -17.078 -10.727 1 98.75 89 PHE A N 1
ATOM 687 C CA . PHE A 1 89 ? -2.742 -16.094 -10.172 1 98.75 89 PHE A CA 1
ATOM 688 C C . PHE A 1 89 ? -2.857 -14.883 -11.102 1 98.75 89 PHE A C 1
ATOM 690 O O . PHE A 1 89 ? -3.963 -14.445 -11.422 1 98.75 89 PHE A O 1
ATOM 697 N N . VAL A 1 90 ? -1.757 -14.344 -11.555 1 98.31 90 VAL A N 1
ATOM 698 C CA . VAL A 1 90 ? -1.736 -13.172 -12.422 1 98.31 90 VAL A CA 1
ATOM 699 C C . VAL A 1 90 ? -2.539 -13.461 -13.688 1 98.31 90 VAL A C 1
ATOM 701 O O . VAL A 1 90 ? -3.352 -12.633 -14.117 1 98.31 90 VAL A O 1
ATOM 704 N N . LYS A 1 91 ? -2.354 -14.609 -14.234 1 97.81 91 LYS A N 1
ATOM 705 C CA . LYS A 1 91 ? -3.086 -14.992 -15.438 1 97.81 91 LYS A CA 1
ATOM 706 C C . LYS A 1 91 ? -4.59 -15.023 -15.18 1 97.81 91 LYS A C 1
ATOM 708 O O . LYS A 1 91 ? -5.383 -14.688 -16.062 1 97.81 91 LYS A O 1
ATOM 713 N N . SER A 1 92 ? -4.926 -15.445 -14.055 1 97.44 92 SER A N 1
ATOM 714 C CA . SER A 1 92 ? -6.336 -15.602 -13.711 1 97.44 92 SER A CA 1
ATOM 715 C C . SER A 1 92 ? -7.035 -14.242 -13.633 1 97.44 92 SER A C 1
ATOM 717 O O . SER A 1 92 ? -8.266 -14.172 -13.617 1 97.44 92 SER A O 1
ATOM 719 N N . LEU A 1 93 ? -6.344 -13.172 -13.539 1 97.81 93 LEU A N 1
ATOM 720 C CA . LEU A 1 93 ? -6.914 -11.836 -13.406 1 97.81 93 LEU A CA 1
ATOM 721 C C . LEU A 1 93 ? -7.426 -11.336 -14.75 1 97.81 93 LEU A C 1
ATOM 723 O O . LEU A 1 93 ? -8.18 -10.359 -14.812 1 97.81 93 LEU A O 1
ATOM 727 N N . ASP A 1 94 ? -6.934 -11.961 -15.789 1 95.75 94 ASP A N 1
ATOM 728 C CA . ASP A 1 94 ? -7.305 -11.523 -17.125 1 95.75 94 ASP A CA 1
ATOM 729 C C . ASP A 1 94 ? -8.82 -11.539 -17.312 1 95.75 94 ASP A C 1
ATOM 731 O O . ASP A 1 94 ? -9.477 -12.531 -17.016 1 95.75 94 ASP A O 1
ATOM 735 N N . GLY A 1 95 ? -9.367 -10.414 -17.766 1 95.19 95 GLY A N 1
ATOM 736 C CA . GLY A 1 95 ? -10.789 -10.328 -18.062 1 95.19 95 GLY A CA 1
ATOM 737 C C . GLY A 1 95 ? -11.625 -9.891 -16.875 1 95.19 95 GLY A C 1
ATOM 738 O O . GLY A 1 95 ? -12.82 -9.625 -17.016 1 95.19 95 GLY A O 1
ATOM 739 N N . VAL A 1 96 ? -11 -9.844 -15.734 1 97.31 96 VAL A N 1
ATOM 740 C CA . VAL A 1 96 ? -11.773 -9.516 -14.539 1 97.31 96 VAL A CA 1
ATOM 741 C C . VAL A 1 96 ? -11.289 -8.188 -13.961 1 97.31 96 VAL A C 1
ATOM 743 O O . VAL A 1 96 ? -12.086 -7.395 -13.453 1 97.31 96 VAL A O 1
ATOM 746 N N . VAL A 1 97 ? -10.031 -7.957 -14.07 1 97.94 97 VAL A N 1
ATOM 747 C CA . VAL A 1 97 ? -9.43 -6.746 -13.523 1 97.94 97 VAL A CA 1
ATOM 748 C C . VAL A 1 97 ? -9.305 -5.691 -14.625 1 97.94 97 VAL A C 1
ATOM 750 O O . VAL A 1 97 ? -8.789 -5.977 -15.711 1 97.94 97 VAL A O 1
ATOM 753 N N . GLU A 1 98 ? -9.797 -4.551 -14.352 1 98.06 98 GLU A N 1
ATOM 754 C CA . GLU A 1 98 ? -9.711 -3.41 -15.266 1 98.06 98 GLU A CA 1
ATOM 755 C C . GLU A 1 98 ? -8.336 -2.75 -15.188 1 98.06 98 GLU A C 1
ATOM 757 O O . GLU A 1 98 ? -7.762 -2.389 -16.219 1 98.06 98 GLU A O 1
ATOM 762 N N . LYS A 1 99 ? -7.852 -2.58 -13.984 1 97.81 99 LYS A N 1
ATOM 763 C CA . LYS A 1 99 ? -6.562 -1.95 -13.727 1 97.81 99 LYS A CA 1
ATOM 764 C C . LYS A 1 99 ? -5.828 -2.65 -12.586 1 97.81 99 LYS A C 1
ATOM 766 O O . LYS A 1 99 ? -6.43 -2.973 -11.555 1 97.81 99 LYS A O 1
ATOM 771 N N . ALA A 1 100 ? -4.609 -2.975 -12.789 1 98.62 100 ALA A N 1
ATOM 772 C CA . ALA A 1 100 ? -3.691 -3.447 -11.758 1 98.62 100 ALA A CA 1
ATOM 773 C C . ALA A 1 100 ? -2.506 -2.502 -11.602 1 98.62 100 ALA A C 1
ATOM 775 O O . ALA A 1 100 ? -1.991 -1.976 -12.594 1 98.62 100 ALA A O 1
ATOM 776 N N . GLN A 1 101 ? -2.162 -2.268 -10.445 1 98.81 101 GLN A N 1
ATOM 777 C CA . GLN A 1 101 ? -1.045 -1.396 -10.102 1 98.81 101 GLN A CA 1
ATOM 778 C C . GLN A 1 101 ? -0.175 -2.021 -9.016 1 98.81 101 GLN A C 1
ATOM 780 O O . GLN A 1 101 ? -0.69 -2.58 -8.039 1 98.81 101 GLN A O 1
ATOM 785 N N . ALA A 1 102 ? 1.134 -1.967 -9.172 1 98.88 102 ALA A N 1
ATOM 786 C CA . ALA A 1 102 ? 2.057 -2.541 -8.195 1 98.88 102 ALA A CA 1
ATOM 787 C C . ALA A 1 102 ? 3.213 -1.588 -7.906 1 98.88 102 ALA A C 1
ATOM 789 O O . ALA A 1 102 ? 3.811 -1.029 -8.828 1 98.88 102 ALA A O 1
ATOM 790 N N . ILE A 1 103 ? 3.523 -1.352 -6.73 1 98.88 103 ILE A N 1
ATOM 791 C CA . ILE A 1 103 ? 4.633 -0.54 -6.238 1 98.88 103 ILE A CA 1
ATOM 792 C C . ILE A 1 103 ? 5.414 -1.316 -5.184 1 98.88 103 ILE A C 1
ATOM 794 O O . ILE A 1 103 ? 4.82 -1.93 -4.289 1 98.88 103 ILE A O 1
ATOM 798 N N . ASP A 1 104 ? 6.719 -1.309 -5.27 1 98.88 104 ASP A N 1
ATOM 799 C CA . ASP A 1 104 ? 7.59 -1.936 -4.277 1 98.88 104 ASP A CA 1
ATOM 800 C C . ASP A 1 104 ? 8.531 -0.911 -3.645 1 98.88 104 ASP A C 1
ATOM 802 O O . ASP A 1 104 ? 9.039 -0.023 -4.328 1 98.88 104 ASP A O 1
ATOM 806 N N . PHE A 1 105 ? 8.758 -1.175 -2.369 1 98.88 105 PHE A N 1
ATOM 807 C CA . PHE A 1 105 ? 9.773 -0.305 -1.797 1 98.88 105 PHE A CA 1
ATOM 808 C C . PHE A 1 105 ? 10.508 -1.006 -0.66 1 98.88 105 PHE A C 1
ATOM 810 O O . PHE A 1 105 ? 9.961 -1.903 -0.019 1 98.88 105 PHE A O 1
ATOM 817 N N . THR A 1 106 ? 11.812 -0.625 -0.504 1 98.56 106 THR A N 1
ATOM 818 C CA . THR A 1 106 ? 12.57 -0.886 0.713 1 98.56 106 THR A CA 1
ATOM 819 C C . THR A 1 106 ? 12.367 0.232 1.73 1 98.56 106 THR A C 1
ATOM 821 O O . THR A 1 106 ? 12.641 1.398 1.444 1 98.56 106 THR A O 1
ATOM 824 N N . PRO A 1 107 ? 11.883 -0.188 2.924 1 98.25 107 PRO A N 1
ATOM 825 C CA . PRO A 1 107 ? 11.609 0.856 3.914 1 98.25 107 PRO A CA 1
ATOM 826 C C . PRO A 1 107 ? 12.805 1.775 4.152 1 98.25 107 PRO A C 1
ATOM 828 O O . PRO A 1 107 ? 13.906 1.3 4.426 1 98.25 107 PRO A O 1
ATOM 831 N N . GLY A 1 108 ? 12.57 3.064 4.047 1 97 108 GLY A N 1
ATOM 832 C CA . GLY A 1 108 ? 13.562 4.07 4.398 1 97 108 GLY A CA 1
ATOM 833 C C . GLY A 1 108 ? 14.5 4.402 3.254 1 97 108 GLY A C 1
ATOM 834 O O . GLY A 1 108 ? 15.367 5.266 3.389 1 97 108 GLY A O 1
ATOM 835 N N . VAL A 1 109 ? 14.328 3.736 2.121 1 96.56 109 VAL A N 1
ATOM 836 C CA . VAL A 1 109 ? 15.164 4.023 0.964 1 96.56 109 VAL A CA 1
ATOM 837 C C . VAL A 1 109 ? 14.445 4.984 0.023 1 96.56 109 VAL A C 1
ATOM 839 O O . VAL A 1 109 ? 13.367 4.664 -0.493 1 96.56 109 VAL A O 1
ATOM 842 N N . PHE A 1 110 ? 15.117 6.188 -0.193 1 95.5 110 PHE A N 1
ATOM 843 C CA . PHE A 1 110 ? 14.492 7.223 -1.008 1 95.5 110 PHE A CA 1
ATOM 844 C C . PHE A 1 110 ? 15.43 7.684 -2.115 1 95.5 110 PHE A C 1
ATOM 846 O O . PHE A 1 110 ? 16.656 7.621 -1.966 1 95.5 110 PHE A O 1
ATOM 853 N N . MET B 1 1 ? -10.953 -1.72 14.773 1 93.75 1 MET B N 1
ATOM 854 C CA . MET B 1 1 ? -10.078 -2.545 13.945 1 93.75 1 MET B CA 1
ATOM 855 C C . MET B 1 1 ? -9.016 -1.695 13.258 1 93.75 1 MET B C 1
ATOM 857 O O . MET B 1 1 ? -9.266 -0.538 12.922 1 93.75 1 MET B O 1
ATOM 861 N N . PRO B 1 2 ? -7.926 -2.238 13.086 1 98.12 2 PRO B N 1
ATOM 862 C CA . PRO B 1 2 ? -6.867 -1.422 12.492 1 98.12 2 PRO B CA 1
ATOM 863 C C . PRO B 1 2 ? -7.148 -1.065 11.031 1 98.12 2 PRO B C 1
ATOM 865 O O . PRO B 1 2 ? -7.91 -1.766 10.359 1 98.12 2 PRO B O 1
ATOM 868 N N . ILE B 1 3 ? -6.617 0.007 10.602 1 98.75 3 ILE B N 1
ATOM 869 C CA . ILE B 1 3 ? -6.73 0.465 9.219 1 98.75 3 ILE B CA 1
ATOM 870 C C . ILE B 1 3 ? -5.336 0.632 8.617 1 98.75 3 ILE B C 1
ATOM 872 O O . ILE B 1 3 ? -4.438 1.185 9.258 1 98.75 3 ILE B O 1
ATOM 876 N N . THR B 1 4 ? -5.176 0.061 7.457 1 98.94 4 THR B N 1
ATOM 877 C CA . THR B 1 4 ? -3.992 0.358 6.656 1 98.94 4 THR B CA 1
ATOM 878 C C . THR B 1 4 ? -4.277 1.484 5.668 1 98.94 4 THR B C 1
ATOM 880 O O . THR B 1 4 ? -5.254 1.427 4.918 1 98.94 4 THR B O 1
ATOM 883 N N . HIS B 1 5 ? -3.539 2.514 5.75 1 98.94 5 HIS B N 1
ATOM 884 C CA . HIS B 1 5 ? -3.602 3.695 4.895 1 98.94 5 HIS B CA 1
ATOM 885 C C . HIS B 1 5 ? -2.406 3.754 3.949 1 98.94 5 HIS B C 1
ATOM 887 O O . HIS B 1 5 ? -1.273 3.965 4.387 1 98.94 5 HIS B O 1
ATOM 893 N N . ILE B 1 6 ? -2.635 3.525 2.645 1 98.94 6 ILE B N 1
ATOM 894 C CA . ILE B 1 6 ? -1.605 3.555 1.61 1 98.94 6 ILE B CA 1
ATOM 895 C C . ILE B 1 6 ? -1.622 4.91 0.904 1 98.94 6 ILE B C 1
ATOM 897 O O . ILE B 1 6 ? -2.684 5.398 0.51 1 98.94 6 ILE B O 1
ATOM 901 N N . VAL B 1 7 ? -0.47 5.512 0.813 1 98.94 7 VAL B N 1
ATOM 902 C CA . VAL B 1 7 ? -0.316 6.781 0.112 1 98.94 7 VAL B CA 1
ATOM 903 C C . VAL B 1 7 ? 0.762 6.652 -0.962 1 98.94 7 VAL B C 1
ATOM 905 O O . VAL B 1 7 ? 1.866 6.18 -0.688 1 98.94 7 VAL B O 1
ATOM 908 N N . LEU B 1 8 ? 0.443 7.043 -2.162 1 98.88 8 LEU B N 1
ATOM 909 C CA . LEU B 1 8 ? 1.339 6.977 -3.312 1 98.88 8 LEU B CA 1
ATOM 910 C C . LEU B 1 8 ? 1.535 8.352 -3.934 1 98.88 8 LEU B C 1
ATOM 912 O O . LEU B 1 8 ? 0.577 9.117 -4.082 1 98.88 8 LEU B O 1
ATOM 916 N N . PHE B 1 9 ? 2.811 8.68 -4.25 1 98.81 9 PHE B N 1
ATOM 917 C CA . PHE B 1 9 ? 3.113 9.961 -4.875 1 98.81 9 PHE B CA 1
ATOM 918 C C . PHE B 1 9 ? 3.824 9.766 -6.207 1 98.81 9 PHE B C 1
ATOM 920 O O . PHE B 1 9 ? 4.695 8.898 -6.328 1 98.81 9 PHE B O 1
ATOM 927 N N . GLN B 1 10 ? 3.422 10.516 -7.16 1 98.62 10 GLN B N 1
ATOM 928 C CA . GLN B 1 10 ? 4.242 10.898 -8.305 1 98.62 10 GLN B CA 1
ATOM 929 C C . GLN B 1 10 ? 4.715 12.344 -8.18 1 98.62 10 GLN B C 1
ATOM 931 O O . GLN B 1 10 ? 3.898 13.273 -8.172 1 98.62 10 GLN B O 1
ATOM 936 N N . PHE B 1 11 ? 5.992 12.539 -8.086 1 98.31 11 PHE B N 1
ATOM 937 C CA . PHE B 1 11 ? 6.508 13.906 -8.023 1 98.31 11 PHE B CA 1
ATOM 938 C C . PHE B 1 11 ? 6.574 14.523 -9.414 1 98.31 11 PHE B C 1
ATOM 940 O O . PHE B 1 11 ? 6.742 13.812 -10.406 1 98.31 11 PHE B O 1
ATOM 947 N N . LYS B 1 12 ? 6.465 15.82 -9.414 1 97.75 12 LYS B N 1
ATOM 948 C CA . LYS B 1 12 ? 6.59 16.531 -10.688 1 97.75 12 LYS B CA 1
ATOM 949 C C . LYS B 1 12 ? 7.988 16.375 -11.273 1 97.75 12 LYS B C 1
ATOM 951 O O . LYS B 1 12 ? 8.977 16.344 -10.539 1 97.75 12 LYS B O 1
ATOM 956 N N . ALA B 1 13 ? 7.949 16.344 -12.586 1 94.94 13 ALA B N 1
ATOM 957 C CA . ALA B 1 13 ? 9.234 16.281 -13.281 1 94.94 13 ALA B CA 1
ATOM 958 C C . ALA B 1 13 ? 10.117 17.469 -12.93 1 94.94 13 ALA B C 1
ATOM 960 O O . ALA B 1 13 ? 9.641 18.609 -12.859 1 94.94 13 ALA B O 1
ATOM 961 N N . GLY B 1 14 ? 11.32 17.188 -12.555 1 94.94 14 GLY B N 1
ATOM 962 C CA . GLY B 1 14 ? 12.273 18.25 -12.297 1 94.94 14 GLY B CA 1
ATOM 963 C C . GLY B 1 14 ? 12.367 18.625 -10.828 1 94.94 14 GLY B C 1
ATOM 964 O O . GLY B 1 14 ? 13.18 19.469 -10.445 1 94.94 14 GLY B O 1
ATOM 965 N N . THR B 1 15 ? 11.453 18.078 -10.047 1 96.56 15 THR B N 1
ATOM 966 C CA . THR B 1 15 ? 11.578 18.328 -8.617 1 96.56 15 THR B CA 1
ATOM 967 C C . THR B 1 15 ? 12.938 17.859 -8.102 1 96.56 15 THR B C 1
ATOM 969 O O . THR B 1 15 ? 13.383 16.766 -8.422 1 96.56 15 THR B O 1
ATOM 972 N N . SER B 1 16 ? 13.617 18.719 -7.355 1 96.69 16 SER B N 1
ATOM 973 C CA . SER B 1 16 ? 14.969 18.375 -6.91 1 96.69 16 SER B CA 1
ATOM 974 C C . SER B 1 16 ? 14.953 17.219 -5.914 1 96.69 16 SER B C 1
ATOM 976 O O . SER B 1 16 ? 14.008 17.078 -5.133 1 96.69 16 SER B O 1
ATOM 978 N N . PRO B 1 17 ? 16.031 16.453 -5.91 1 96.19 17 PRO B N 1
ATOM 979 C CA . PRO B 1 17 ? 16.125 15.344 -4.949 1 96.19 17 PRO B CA 1
ATOM 980 C C . PRO B 1 17 ? 16.047 15.812 -3.498 1 96.19 17 PRO B C 1
ATOM 982 O O . PRO B 1 17 ? 15.523 15.094 -2.641 1 96.19 17 PRO B O 1
ATOM 985 N N . GLU B 1 18 ? 16.516 16.969 -3.27 1 97.12 18 GLU B N 1
ATOM 986 C CA . GLU B 1 18 ? 16.484 17.516 -1.914 1 97.12 18 GLU B CA 1
ATOM 987 C C . GLU B 1 18 ? 15.047 17.781 -1.451 1 97.12 18 GLU B C 1
ATOM 989 O O . GLU B 1 18 ? 14.703 17.484 -0.304 1 97.12 18 GLU B O 1
ATOM 994 N N . ILE B 1 19 ? 14.281 18.312 -2.338 1 97.44 19 ILE B N 1
ATOM 995 C CA . ILE B 1 19 ? 12.883 18.594 -2.023 1 97.44 19 ILE B CA 1
ATOM 996 C C . ILE B 1 19 ? 12.133 17.266 -1.817 1 97.44 19 ILE B C 1
ATOM 998 O O . ILE B 1 19 ? 11.375 17.125 -0.859 1 97.44 19 ILE B O 1
ATOM 1002 N N . ILE B 1 20 ? 12.391 16.312 -2.662 1 97.75 20 ILE B N 1
ATOM 1003 C CA . ILE B 1 20 ? 11.75 15 -2.562 1 97.75 20 ILE B CA 1
ATOM 1004 C C . ILE B 1 20 ? 12.125 14.344 -1.232 1 97.75 20 ILE B C 1
ATOM 1006 O O . ILE B 1 20 ? 11.258 13.852 -0.513 1 97.75 20 ILE B O 1
ATOM 1010 N N . LYS B 1 21 ? 13.375 14.383 -0.878 1 97.38 21 LYS B N 1
ATOM 1011 C CA . LYS B 1 21 ? 13.836 13.812 0.382 1 97.38 21 LYS B CA 1
ATOM 1012 C C . LYS B 1 21 ? 13.164 14.484 1.573 1 97.38 21 LYS B C 1
ATOM 1014 O O . LYS B 1 21 ? 12.773 13.82 2.535 1 97.38 21 LYS B O 1
ATOM 1019 N N . ASP B 1 22 ? 13.117 15.758 1.48 1 98.06 22 ASP B N 1
ATOM 1020 C CA . ASP B 1 22 ? 12.469 16.516 2.555 1 98.06 22 ASP B CA 1
ATOM 1021 C C . ASP B 1 22 ? 11.016 16.094 2.725 1 98.06 22 ASP B C 1
ATOM 1023 O O . ASP B 1 22 ? 10.57 15.82 3.842 1 98.06 22 ASP B O 1
ATOM 1027 N N . ILE B 1 23 ? 10.273 16.016 1.614 1 98.25 23 ILE B N 1
ATOM 1028 C CA . ILE B 1 23 ? 8.859 15.648 1.655 1 98.25 23 ILE B CA 1
ATOM 1029 C C . ILE B 1 23 ? 8.719 14.227 2.213 1 98.25 23 ILE B C 1
ATOM 1031 O O . ILE B 1 23 ? 7.867 13.977 3.072 1 98.25 23 ILE B O 1
ATOM 1035 N N . CYS B 1 24 ? 9.562 13.336 1.797 1 98.5 24 CYS B N 1
ATOM 1036 C CA . CYS B 1 24 ? 9.5 11.961 2.264 1 98.5 24 CYS B CA 1
ATOM 1037 C C . CYS B 1 24 ? 9.812 11.867 3.752 1 98.5 24 CYS B C 1
ATOM 1039 O O . CYS B 1 24 ? 9.164 11.125 4.488 1 98.5 24 CYS B O 1
ATOM 1041 N N . SER B 1 25 ? 10.805 12.656 4.184 1 98.25 25 SER B N 1
ATOM 1042 C CA . SER B 1 25 ? 11.148 12.695 5.602 1 98.25 25 SER B CA 1
ATOM 1043 C C . SER B 1 25 ? 9.992 13.227 6.438 1 98.25 25 SER B C 1
ATOM 1045 O O . SER B 1 25 ? 9.688 12.688 7.504 1 98.25 25 SER B O 1
ATOM 1047 N N . ARG B 1 26 ? 9.383 14.227 6.004 1 98.5 26 ARG B N 1
ATOM 1048 C CA . ARG B 1 26 ? 8.242 14.789 6.719 1 98.5 26 ARG B CA 1
ATOM 1049 C C . ARG B 1 26 ? 7.078 13.812 6.746 1 98.5 26 ARG B C 1
ATOM 1051 O O . ARG B 1 26 ? 6.398 13.672 7.77 1 98.5 26 ARG B O 1
ATOM 1058 N N . MET B 1 27 ? 6.832 13.164 5.613 1 98.75 27 MET B N 1
ATOM 1059 C CA . MET B 1 27 ? 5.777 12.156 5.566 1 98.75 27 MET B CA 1
ATOM 1060 C C . MET B 1 27 ? 6.004 11.086 6.629 1 98.75 27 MET B C 1
ATOM 1062 O O . MET B 1 27 ? 5.094 10.766 7.398 1 98.75 27 MET B O 1
ATOM 1066 N N . LEU B 1 28 ? 7.223 10.586 6.719 1 98.62 28 LEU B N 1
ATOM 1067 C CA . LEU B 1 28 ? 7.531 9.562 7.707 1 98.62 28 LEU B CA 1
ATOM 1068 C C . LEU B 1 28 ? 7.488 10.133 9.117 1 98.62 28 LEU B C 1
ATOM 1070 O O . LEU B 1 28 ? 7.117 9.438 10.062 1 98.62 28 LEU B O 1
ATOM 1074 N N . GLY B 1 29 ? 7.82 11.391 9.25 1 98.62 29 GLY B N 1
ATOM 1075 C CA . GLY B 1 29 ? 7.832 12.07 10.531 1 98.62 29 GLY B CA 1
ATOM 1076 C C . GLY B 1 29 ? 6.441 12.289 11.109 1 98.62 29 GLY B C 1
ATOM 1077 O O . GLY B 1 29 ? 6.293 12.578 12.297 1 98.62 29 GLY B O 1
ATOM 1078 N N . LEU B 1 30 ? 5.391 12.156 10.242 1 98.81 30 LEU B N 1
ATOM 1079 C CA . LEU B 1 30 ? 4.023 12.32 10.727 1 98.81 30 LEU B CA 1
ATOM 1080 C C . LEU B 1 30 ? 3.734 11.352 11.875 1 98.81 30 LEU B C 1
ATOM 1082 O O . LEU B 1 30 ? 2.957 11.672 12.781 1 98.81 30 LEU B O 1
ATOM 1086 N N . LYS B 1 31 ? 4.305 10.195 11.852 1 98.69 31 LYS B N 1
ATOM 1087 C CA . LYS B 1 31 ? 4.094 9.203 12.898 1 98.69 31 LYS B CA 1
ATOM 1088 C C . LYS B 1 31 ? 4.395 9.781 14.281 1 98.69 31 LYS B C 1
ATOM 1090 O O . LYS B 1 31 ? 3.691 9.484 15.25 1 98.69 31 LYS B O 1
ATOM 1095 N N . ASP B 1 32 ? 5.438 10.594 14.359 1 98.25 32 ASP B N 1
ATOM 1096 C CA . ASP B 1 32 ? 5.875 11.164 15.633 1 98.25 32 ASP B CA 1
ATOM 1097 C C . ASP B 1 32 ? 5.211 12.516 15.883 1 98.25 32 ASP B C 1
ATOM 1099 O O . ASP B 1 32 ? 5.07 12.938 17.031 1 98.25 32 ASP B O 1
ATOM 1103 N N . ASN B 1 33 ? 4.797 13.18 14.836 1 98.56 33 ASN B N 1
ATOM 1104 C CA . ASN B 1 33 ? 4.375 14.57 14.961 1 98.56 33 ASN B CA 1
ATOM 1105 C C . ASN B 1 33 ? 2.855 14.695 15.016 1 98.56 33 ASN B C 1
ATOM 1107 O O . ASN B 1 33 ? 2.328 15.727 15.438 1 98.56 33 ASN B O 1
ATOM 1111 N N . CYS B 1 34 ? 2.105 13.766 14.516 1 98.81 34 CYS B N 1
ATOM 1112 C CA . CYS B 1 34 ? 0.655 13.75 14.672 1 98.81 34 CYS B CA 1
ATOM 1113 C C . CYS B 1 34 ? 0.265 13.312 16.078 1 98.81 34 CYS B C 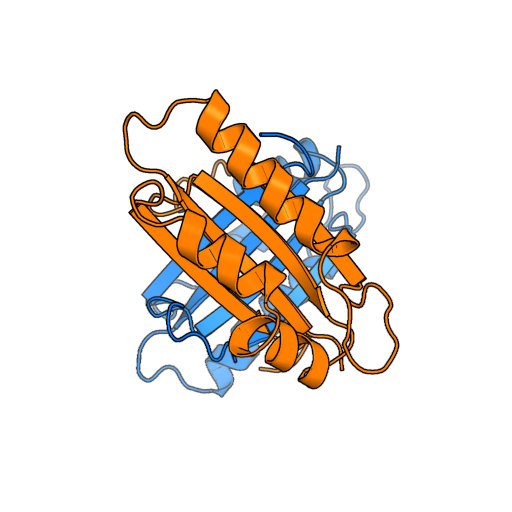1
ATOM 1115 O O . CYS B 1 34 ? 0.464 12.156 16.453 1 98.81 34 CYS B O 1
ATOM 1117 N N . ILE B 1 35 ? -0.309 14.195 16.828 1 98.44 35 ILE B N 1
ATOM 1118 C CA . ILE B 1 35 ? -0.668 14 18.234 1 98.44 35 ILE B CA 1
ATOM 1119 C C . ILE B 1 35 ? -2.188 13.984 18.375 1 98.44 35 ILE B C 1
ATOM 1121 O O . ILE B 1 35 ? -2.877 14.883 17.891 1 98.44 35 ILE B O 1
ATOM 1125 N N . HIS B 1 36 ? -2.639 12.992 19.031 1 97.56 36 HIS B N 1
ATOM 1126 C CA . HIS B 1 36 ? -4.078 12.906 19.25 1 97.56 36 HIS B CA 1
ATOM 1127 C C . HIS B 1 36 ? -4.539 13.969 20.25 1 97.56 36 HIS B C 1
ATOM 1129 O O . HIS B 1 36 ? -3.934 14.125 21.312 1 97.56 36 HIS B O 1
ATOM 1135 N N . PRO B 1 37 ? -5.617 14.594 19.922 1 95.56 37 PRO B N 1
ATOM 1136 C CA . PRO B 1 37 ? -6.016 15.727 20.75 1 95.56 37 PRO B CA 1
ATOM 1137 C C . PRO B 1 37 ? -6.449 15.305 22.156 1 95.56 37 PRO B C 1
ATOM 1139 O O . PRO B 1 37 ? -6.266 16.047 23.125 1 95.56 37 PRO B O 1
ATOM 1142 N N . SER B 1 38 ? -7.023 14.125 22.344 1 96.06 38 SER B N 1
ATOM 1143 C CA . SER B 1 38 ? -7.508 13.68 23.641 1 96.06 38 SER B CA 1
ATOM 1144 C C . SER B 1 38 ? -6.379 13.078 24.484 1 96.06 38 SER B C 1
ATOM 1146 O O . SER B 1 38 ? -6.172 13.477 25.625 1 96.06 38 SER B O 1
ATOM 1148 N N . SER B 1 39 ? -5.586 12.195 23.938 1 96.56 39 SER B N 1
ATOM 1149 C CA . SER B 1 39 ? -4.547 11.484 24.672 1 96.56 39 SER B CA 1
ATOM 1150 C C . SER B 1 39 ? -3.258 12.297 24.75 1 96.56 39 SER B C 1
ATOM 1152 O O . SER B 1 39 ? -2.385 12.023 25.562 1 96.56 39 SER B O 1
ATOM 1154 N N . GLN B 1 40 ? -3.113 13.219 23.766 1 97.38 40 GLN B N 1
ATOM 1155 C CA . GLN B 1 40 ? -1.923 14.047 23.641 1 97.38 40 GLN B CA 1
ATOM 1156 C C . GLN B 1 40 ? -0.682 13.203 23.375 1 97.38 40 GLN B C 1
ATOM 1158 O O . GLN B 1 40 ? 0.408 13.523 23.859 1 97.38 40 GLN B O 1
ATOM 1163 N N . LYS B 1 41 ? -0.81 12.164 22.734 1 98.12 41 LYS B N 1
ATOM 1164 C CA . LYS B 1 41 ? 0.263 11.258 22.328 1 98.12 41 LYS B CA 1
ATOM 1165 C C . LYS B 1 41 ? 0.202 10.961 20.828 1 98.12 41 LYS B C 1
ATOM 1167 O O . LYS B 1 41 ? -0.855 11.086 20.219 1 98.12 41 LYS B O 1
ATOM 1172 N N . PRO B 1 42 ? 1.421 10.617 20.266 1 98.56 42 PRO B N 1
ATOM 1173 C CA . PRO B 1 42 ? 1.343 10.086 18.906 1 98.56 42 PRO B CA 1
ATOM 1174 C C . PRO B 1 42 ? 0.388 8.906 18.781 1 98.56 42 PRO B C 1
ATOM 1176 O O . PRO B 1 42 ? 0.324 8.062 19.688 1 98.56 42 PRO B O 1
ATOM 1179 N N . TYR B 1 43 ? -0.402 8.797 17.672 1 98.69 43 TYR B N 1
ATOM 1180 C CA . TYR B 1 43 ? -1.439 7.777 17.609 1 98.69 43 TYR B CA 1
ATOM 1181 C C . TYR B 1 43 ? -1.317 6.957 16.328 1 98.69 43 TYR B C 1
ATOM 1183 O O . TYR B 1 43 ? -2.092 6.027 16.094 1 98.69 43 TYR B O 1
ATOM 1191 N N . ILE B 1 44 ? -0.417 7.336 15.383 1 98.75 44 ILE B N 1
ATOM 1192 C CA . ILE B 1 44 ? -0.091 6.488 14.242 1 98.75 44 ILE B CA 1
ATOM 1193 C C . ILE B 1 44 ? 0.721 5.281 14.711 1 98.75 44 ILE B C 1
ATOM 1195 O O . ILE B 1 44 ? 1.777 5.438 15.328 1 98.75 44 ILE B O 1
ATOM 1199 N N . LYS B 1 45 ? 0.271 4.137 14.438 1 98.56 45 LYS B N 1
ATOM 1200 C CA . LYS B 1 45 ? 0.89 2.914 14.945 1 98.56 45 LYS B CA 1
ATOM 1201 C C . LYS B 1 45 ? 2.201 2.625 14.219 1 98.56 45 LYS B C 1
ATOM 1203 O O . LYS B 1 45 ? 3.221 2.35 14.859 1 98.56 45 LYS B O 1
ATOM 1208 N N . THR B 1 46 ? 2.156 2.568 12.938 1 98.38 46 THR B N 1
ATOM 1209 C CA . THR B 1 46 ? 3.344 2.332 12.133 1 98.38 46 THR B CA 1
ATOM 1210 C C . THR B 1 46 ? 3.314 3.186 10.867 1 98.38 46 THR B C 1
ATOM 1212 O O . THR B 1 46 ? 2.244 3.586 10.406 1 98.38 46 THR B O 1
ATOM 1215 N N . SER B 1 47 ? 4.43 3.533 10.422 1 98.75 47 SER B N 1
ATOM 1216 C CA . SER B 1 47 ? 4.625 4.266 9.172 1 98.75 47 SER B CA 1
ATOM 1217 C C . SER B 1 47 ? 5.91 3.83 8.477 1 98.75 47 SER B C 1
ATOM 1219 O O . SER B 1 47 ? 6.973 3.777 9.094 1 98.75 47 SER B O 1
ATOM 1221 N N . SER B 1 48 ? 5.766 3.445 7.23 1 98.69 48 SER B N 1
ATOM 1222 C CA . SER B 1 48 ? 6.902 3.029 6.414 1 98.69 48 SER B CA 1
ATOM 1223 C C . SER B 1 48 ? 6.746 3.488 4.969 1 98.69 48 SER B C 1
ATOM 1225 O O . SER B 1 48 ? 5.629 3.74 4.512 1 98.69 48 SER B O 1
ATOM 1227 N N . GLY B 1 49 ? 7.871 3.682 4.277 1 98.75 49 GLY B N 1
ATOM 1228 C CA . GLY B 1 49 ? 7.824 4.121 2.893 1 98.75 49 GLY B CA 1
ATOM 1229 C C . GLY B 1 49 ? 9.18 4.109 2.213 1 98.75 49 GLY B C 1
ATOM 1230 O O . GLY B 1 49 ? 10.188 3.793 2.842 1 98.75 49 GLY B O 1
ATOM 1231 N N . GLY B 1 50 ? 9.117 4.406 0.908 1 98.56 50 GLY B N 1
ATOM 1232 C CA . GLY B 1 50 ? 10.328 4.434 0.103 1 98.56 50 GLY B CA 1
ATOM 1233 C C . GLY B 1 50 ? 10.062 4.68 -1.37 1 98.56 50 GLY B C 1
ATOM 1234 O O . GLY B 1 50 ? 8.914 4.883 -1.772 1 98.56 50 GLY B O 1
ATOM 1235 N N . ILE B 1 51 ? 11.164 4.785 -2.068 1 98.31 51 ILE B N 1
ATOM 1236 C CA . ILE B 1 51 ? 11.102 4.938 -3.518 1 98.31 51 ILE B CA 1
ATOM 1237 C C . ILE B 1 51 ? 10.727 3.605 -4.16 1 98.31 51 ILE B C 1
ATOM 1239 O O . ILE B 1 51 ? 11.156 2.545 -3.705 1 98.31 51 ILE B O 1
ATOM 1243 N N . ASP B 1 52 ? 9.906 3.693 -5.254 1 98.56 52 ASP B N 1
ATOM 1244 C CA . ASP B 1 52 ? 9.484 2.488 -5.961 1 98.56 52 ASP B CA 1
ATOM 1245 C C . ASP B 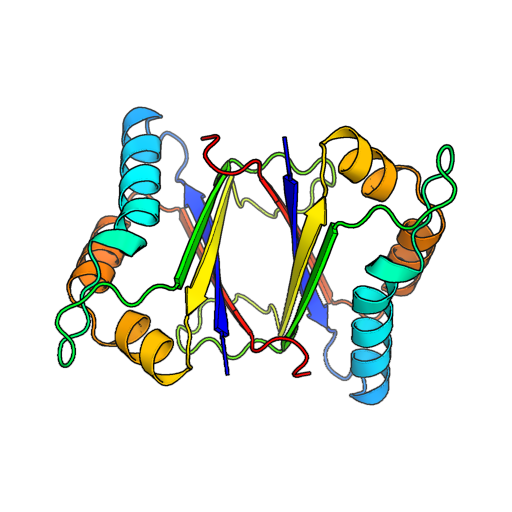1 52 ? 10.664 1.81 -6.648 1 98.56 52 ASP B C 1
ATOM 1247 O O . ASP B 1 52 ? 11.5 2.477 -7.266 1 98.56 52 ASP B O 1
ATOM 1251 N N . ASP B 1 53 ? 10.688 0.485 -6.547 1 98.19 53 ASP B N 1
ATOM 1252 C CA . ASP B 1 53 ? 11.664 -0.287 -7.309 1 98.19 53 ASP B CA 1
ATOM 1253 C C . ASP B 1 53 ? 11.047 -1.573 -7.852 1 98.19 53 ASP B C 1
ATOM 1255 O O . ASP B 1 53 ? 11.742 -2.58 -8.008 1 98.19 53 ASP B O 1
ATOM 1259 N N . SER B 1 54 ? 9.711 -1.59 -8.023 1 98.38 54 SER B N 1
ATOM 1260 C CA . SER B 1 54 ? 9.031 -2.752 -8.578 1 98.38 54 SER B CA 1
ATOM 1261 C C . SER B 1 54 ? 9.531 -3.072 -9.984 1 98.38 54 SER B C 1
ATOM 1263 O O . SER B 1 54 ? 9.625 -2.184 -10.836 1 98.38 54 SER B O 1
ATOM 1265 N N . PRO B 1 55 ? 9.828 -4.301 -10.297 1 97.62 55 PRO B N 1
ATOM 1266 C CA . PRO B 1 55 ? 10.266 -4.68 -11.641 1 97.62 55 PRO B CA 1
ATOM 1267 C C . PRO B 1 55 ? 9.102 -4.891 -12.609 1 97.62 55 PRO B C 1
ATOM 1269 O O . PRO B 1 55 ? 9.32 -5.16 -13.789 1 97.62 55 PRO B O 1
ATOM 1272 N N . GLU B 1 56 ? 7.867 -4.766 -12.203 1 97.5 56 GLU B N 1
ATOM 1273 C CA . GLU B 1 56 ? 6.711 -5.195 -12.984 1 97.5 56 GLU B CA 1
ATOM 1274 C C . GLU B 1 56 ? 6.328 -4.145 -14.023 1 97.5 56 GLU B C 1
ATOM 1276 O O . GLU B 1 56 ? 5.617 -4.445 -14.984 1 97.5 56 GLU B O 1
ATOM 1281 N N . GLY B 1 57 ? 6.719 -2.928 -13.766 1 97.44 57 GLY B N 1
ATOM 1282 C CA . GLY B 1 57 ? 6.504 -1.9 -14.773 1 97.44 57 GLY B CA 1
ATOM 1283 C C . GLY B 1 57 ? 5.074 -1.396 -14.82 1 97.44 57 GLY B C 1
ATOM 1284 O O . GLY B 1 57 ? 4.645 -0.829 -15.828 1 97.44 57 GLY B O 1
ATOM 1285 N N . ILE B 1 58 ? 4.301 -1.587 -13.797 1 98.19 58 ILE B N 1
ATOM 1286 C CA . ILE B 1 58 ? 2.898 -1.183 -13.82 1 98.19 58 ILE B CA 1
ATOM 1287 C C . ILE B 1 58 ? 2.623 -0.212 -12.672 1 98.19 58 ILE B C 1
ATOM 1289 O O . ILE B 1 58 ? 1.611 -0.333 -11.977 1 98.19 58 ILE B O 1
ATOM 1293 N N . GLN B 1 59 ? 3.547 0.629 -12.336 1 97.88 59 GLN B N 1
ATOM 1294 C CA . GLN B 1 59 ? 3.357 1.58 -11.25 1 97.88 59 GLN B CA 1
ATOM 1295 C C . GLN B 1 59 ? 2.504 2.764 -11.695 1 97.88 59 GLN B C 1
ATOM 1297 O O . GLN B 1 59 ? 2.016 3.531 -10.859 1 97.88 59 GLN B O 1
ATOM 1302 N N . HIS B 1 60 ? 2.377 3.012 -13.023 1 97.56 60 HIS B N 1
ATOM 1303 C CA . HIS B 1 60 ? 1.532 4.051 -13.602 1 97.56 60 HIS B CA 1
ATOM 1304 C C . HIS B 1 60 ? 1.952 5.434 -13.125 1 97.56 60 HIS B C 1
ATOM 1306 O O . HIS B 1 60 ? 1.114 6.223 -12.68 1 97.56 60 HIS B O 1
ATOM 1312 N N . GLY B 1 61 ? 3.207 5.723 -13.117 1 97.44 61 GLY B N 1
ATOM 1313 C CA . GLY B 1 61 ? 3.746 7.043 -12.844 1 97.44 61 GLY B CA 1
ATOM 1314 C C . GLY B 1 61 ? 4.125 7.238 -11.383 1 97.44 61 GLY B C 1
ATOM 1315 O O . GLY B 1 61 ? 4.867 8.164 -11.047 1 97.44 61 GLY B O 1
ATOM 1316 N N . ILE B 1 62 ? 3.674 6.359 -10.477 1 98.69 62 ILE B N 1
ATOM 1317 C CA . ILE B 1 62 ? 3.965 6.48 -9.055 1 98.69 62 ILE B CA 1
ATOM 1318 C C . ILE B 1 62 ? 5.453 6.254 -8.805 1 98.69 62 ILE B C 1
ATOM 1320 O O . ILE B 1 62 ? 6.047 5.32 -9.359 1 98.69 62 ILE B O 1
ATOM 1324 N N . THR B 1 63 ? 6.023 7.105 -7.977 1 98.31 63 THR B N 1
ATOM 1325 C CA . THR B 1 63 ? 7.461 7.02 -7.742 1 98.31 63 THR B CA 1
ATOM 1326 C C . THR B 1 63 ? 7.754 6.676 -6.285 1 98.31 63 THR B C 1
ATOM 1328 O O . THR B 1 63 ? 8.828 6.172 -5.961 1 98.31 63 THR B O 1
ATOM 1331 N N . HIS B 1 64 ? 6.863 6.961 -5.383 1 98.81 64 HIS B N 1
ATOM 1332 C CA . HIS B 1 64 ? 7.047 6.734 -3.955 1 98.81 64 HIS B CA 1
ATOM 1333 C C . HIS B 1 64 ? 5.777 6.184 -3.316 1 98.81 64 HIS B C 1
ATOM 1335 O O . HIS B 1 64 ? 4.668 6.531 -3.729 1 98.81 64 HIS B O 1
ATOM 1341 N N . ALA B 1 65 ? 5.996 5.418 -2.359 1 98.94 65 ALA B N 1
ATOM 1342 C CA . ALA B 1 65 ? 4.859 4.824 -1.66 1 98.94 65 ALA B CA 1
ATOM 1343 C C . ALA B 1 65 ? 5.078 4.836 -0.15 1 98.94 65 ALA B C 1
ATOM 1345 O O . ALA B 1 65 ? 6.215 4.746 0.321 1 98.94 65 ALA B O 1
ATOM 1346 N N . PHE B 1 66 ? 4.012 4.898 0.568 1 98.94 66 PHE B N 1
ATOM 1347 C CA . PHE B 1 66 ? 3.99 4.879 2.025 1 98.94 66 PHE B CA 1
ATOM 1348 C C . PHE B 1 66 ? 2.834 4.027 2.537 1 98.94 66 PHE B C 1
ATOM 1350 O O . PHE B 1 66 ? 1.743 4.043 1.963 1 98.94 66 PHE B O 1
ATOM 1357 N N . VAL B 1 67 ? 3.076 3.291 3.574 1 98.94 67 VAL B N 1
ATOM 1358 C CA . VAL B 1 67 ? 2.07 2.504 4.277 1 98.94 67 VAL B CA 1
ATOM 1359 C C . VAL B 1 67 ? 1.983 2.953 5.734 1 98.94 67 VAL B C 1
ATOM 1361 O O . VAL B 1 67 ? 2.967 2.871 6.473 1 98.94 67 VAL B O 1
ATOM 1364 N N . VAL B 1 68 ? 0.816 3.43 6.125 1 98.88 68 VAL B N 1
ATOM 1365 C CA . VAL B 1 68 ? 0.546 3.93 7.469 1 98.88 68 VAL B CA 1
ATOM 1366 C C . VAL B 1 68 ? -0.542 3.084 8.125 1 98.88 68 VAL B C 1
ATOM 1368 O O . VAL B 1 68 ? -1.541 2.742 7.488 1 98.88 68 VAL B O 1
ATOM 1371 N N . GLU B 1 69 ? -0.369 2.758 9.367 1 98.81 69 GLU B N 1
ATOM 1372 C CA . GLU B 1 69 ? -1.37 1.972 10.078 1 98.81 69 GLU B CA 1
ATOM 1373 C C . GLU B 1 69 ? -1.947 2.748 11.258 1 98.81 69 GLU B C 1
ATOM 1375 O O . GLU B 1 69 ? -1.203 3.354 12.031 1 98.81 69 GLU B O 1
ATOM 1380 N N . PHE B 1 70 ? -3.229 2.672 11.344 1 98.81 70 PHE B N 1
ATOM 1381 C CA . PHE B 1 70 ? -3.973 3.229 12.469 1 98.81 70 PHE B CA 1
ATOM 1382 C C . PHE B 1 70 ? -4.613 2.119 13.297 1 98.81 70 PHE B C 1
ATOM 1384 O O . PHE B 1 70 ? -4.941 1.056 12.766 1 98.81 70 PHE B O 1
ATOM 1391 N N . ALA B 1 71 ? -4.77 2.395 14.562 1 98 71 ALA B N 1
ATOM 1392 C CA . ALA B 1 71 ? -5.371 1.399 15.445 1 98 71 ALA B CA 1
ATOM 1393 C C . ALA B 1 71 ? -6.879 1.308 15.219 1 98 71 ALA B C 1
ATOM 1395 O O . ALA B 1 71 ? -7.504 0.298 15.555 1 98 71 ALA B O 1
ATOM 1396 N N . SER B 1 72 ? -7.434 2.367 14.672 1 97.56 72 SER B N 1
ATOM 1397 C CA . SER B 1 72 ? -8.883 2.396 14.5 1 97.56 72 SER B CA 1
ATOM 1398 C C . SER B 1 72 ? -9.289 3.322 13.359 1 97.56 72 SER B C 1
ATOM 1400 O O . SER B 1 72 ? -8.5 4.168 12.93 1 97.56 72 SER B O 1
ATOM 1402 N N . ALA B 1 73 ? -10.516 3.111 12.914 1 97.69 73 ALA B N 1
ATOM 1403 C CA . ALA B 1 73 ? -11.086 4.004 11.914 1 97.69 73 ALA B CA 1
ATOM 1404 C C . ALA B 1 73 ? -11.18 5.434 12.438 1 97.69 73 ALA B C 1
ATOM 1406 O O . ALA B 1 73 ? -11 6.395 11.68 1 97.69 73 ALA B O 1
ATOM 1407 N N . ALA B 1 74 ? -11.5 5.594 13.711 1 97.69 74 ALA B N 1
ATOM 1408 C CA . ALA B 1 74 ? -11.578 6.922 14.312 1 97.69 74 ALA B CA 1
ATOM 1409 C C . ALA B 1 74 ? -10.242 7.648 14.227 1 97.69 74 ALA B C 1
ATOM 1411 O O . ALA B 1 74 ? -10.195 8.836 13.891 1 97.69 74 ALA B O 1
ATOM 1412 N N . ASP B 1 75 ? -9.195 6.957 14.539 1 98.38 75 ASP B N 1
ATOM 1413 C CA . ASP B 1 75 ? -7.871 7.551 14.422 1 98.38 75 ASP B CA 1
ATOM 1414 C C . ASP B 1 75 ? -7.578 7.98 12.992 1 98.38 75 ASP B C 1
ATOM 1416 O O . ASP B 1 75 ? -7.09 9.086 12.75 1 98.38 75 ASP B O 1
ATOM 1420 N N . ARG B 1 76 ? -7.859 7.094 12.039 1 98.75 76 ARG B N 1
ATOM 1421 C CA . ARG B 1 76 ? -7.652 7.41 10.633 1 98.75 76 ARG B CA 1
ATOM 1422 C C . ARG B 1 76 ? -8.484 8.617 10.211 1 98.75 76 ARG B C 1
ATOM 1424 O O . ARG B 1 76 ? -7.996 9.5 9.508 1 98.75 76 ARG B O 1
ATOM 1431 N N . ASP B 1 77 ? -9.719 8.641 10.648 1 98.19 77 ASP B N 1
ATOM 1432 C CA . ASP B 1 77 ? -10.602 9.742 10.289 1 98.19 77 ASP B CA 1
ATOM 1433 C C . ASP B 1 77 ? -10.094 11.062 10.859 1 98.19 77 ASP B C 1
ATOM 1435 O O . ASP B 1 77 ? -10.109 12.094 10.18 1 98.19 77 ASP B O 1
ATOM 1439 N N . TYR B 1 78 ? -9.703 11.047 12.102 1 98.56 78 TYR B N 1
ATOM 1440 C CA . TYR B 1 78 ? -9.125 12.25 12.688 1 98.56 78 TYR B CA 1
ATOM 1441 C C . TYR B 1 78 ? -7.906 12.703 11.898 1 98.56 78 TYR B C 1
ATOM 1443 O O . TYR B 1 78 ? -7.773 13.891 11.578 1 98.56 78 TYR B O 1
ATOM 1451 N N . TYR B 1 79 ? -7.008 11.781 11.555 1 98.81 79 TYR B N 1
ATOM 1452 C CA . TYR B 1 79 ? -5.797 12.039 10.773 1 98.81 79 TYR B CA 1
ATOM 1453 C C . TYR B 1 79 ? -6.129 12.742 9.469 1 98.81 79 TYR B C 1
ATOM 1455 O O . TYR B 1 79 ? -5.57 13.797 9.164 1 98.81 79 TYR B O 1
ATOM 1463 N N . VAL B 1 80 ? -7.098 12.227 8.742 1 98.5 80 VAL B N 1
ATOM 1464 C CA . VAL B 1 80 ? -7.383 12.672 7.383 1 98.5 80 VAL B CA 1
ATOM 1465 C C . VAL B 1 80 ? -8.18 13.969 7.418 1 98.5 80 VAL B C 1
ATOM 1467 O O . VAL B 1 80 ? -7.918 14.883 6.633 1 98.5 80 VAL B O 1
ATOM 1470 N N . LYS B 1 81 ? -9.062 14.148 8.398 1 97.81 81 LYS B N 1
ATOM 1471 C CA . LYS B 1 81 ? -10.047 15.227 8.305 1 97.81 81 LYS B CA 1
ATOM 1472 C C . LYS B 1 81 ? -9.688 16.375 9.242 1 97.81 81 LYS B C 1
ATOM 1474 O O . LYS B 1 81 ? -10.078 17.516 8.992 1 97.81 81 LYS B O 1
ATOM 1479 N N . GLU B 1 82 ? -8.906 16.031 10.297 1 98.19 82 GLU B N 1
ATOM 1480 C CA . GLU B 1 82 ? -8.883 17.047 11.352 1 98.19 82 GLU B CA 1
ATOM 1481 C C . GLU B 1 82 ? -7.453 17.359 11.781 1 98.19 82 GLU B C 1
ATOM 1483 O O . GLU B 1 82 ? -7.164 18.469 12.234 1 98.19 82 GLU B O 1
ATOM 1488 N N . ASP B 1 83 ? -6.559 16.438 11.758 1 98.69 83 ASP B N 1
ATOM 1489 C CA . ASP B 1 83 ? -5.223 16.609 12.312 1 98.69 83 ASP B CA 1
ATOM 1490 C C . ASP B 1 83 ? -4.5 17.781 11.641 1 98.69 83 ASP B C 1
ATOM 1492 O O . ASP B 1 83 ? -4.258 17.75 10.43 1 98.69 83 ASP B O 1
ATOM 1496 N N . PRO B 1 84 ? -4.121 18.766 12.359 1 98.31 84 PRO B N 1
ATOM 1497 C CA . PRO B 1 84 ? -3.533 19.953 11.742 1 98.31 84 PRO B CA 1
ATOM 1498 C C . PRO B 1 84 ? -2.166 19.672 11.117 1 98.31 84 PRO B C 1
ATOM 1500 O O . PRO B 1 84 ? -1.809 20.281 10.109 1 98.31 84 PRO B O 1
ATOM 1503 N N . VAL B 1 85 ? -1.419 18.797 11.727 1 98.62 85 VAL B N 1
ATOM 1504 C CA . VAL B 1 85 ? -0.098 18.469 11.195 1 98.62 85 VAL B CA 1
ATOM 1505 C C . VAL B 1 85 ? -0.238 17.797 9.836 1 98.62 85 VAL B C 1
ATOM 1507 O O . VAL B 1 85 ? 0.464 18.141 8.883 1 98.62 85 VAL B O 1
ATOM 1510 N N . HIS B 1 86 ? -1.132 16.875 9.742 1 98.75 86 HIS B N 1
ATOM 1511 C CA . HIS B 1 86 ? -1.383 16.219 8.461 1 98.75 86 HIS B CA 1
ATOM 1512 C C . HIS B 1 86 ? -1.911 17.219 7.43 1 98.75 86 HIS B C 1
ATOM 1514 O O . HIS B 1 86 ? -1.497 17.203 6.266 1 98.75 86 HIS B O 1
ATOM 1520 N N . GLN B 1 87 ? -2.812 18.078 7.844 1 98.19 87 GLN B N 1
ATOM 1521 C CA . GLN B 1 87 ? -3.365 19.062 6.922 1 98.19 87 GLN B CA 1
ATOM 1522 C C . GLN B 1 87 ? -2.275 19.984 6.375 1 98.19 87 GLN B C 1
ATOM 1524 O O . GLN B 1 87 ? -2.27 20.312 5.188 1 98.19 87 GLN B O 1
ATOM 1529 N N . GLN B 1 88 ? -1.456 20.359 7.238 1 98.38 88 GLN B N 1
ATOM 1530 C CA . GLN B 1 88 ? -0.347 21.203 6.801 1 98.38 88 GLN B CA 1
ATOM 1531 C C . GLN B 1 88 ? 0.559 20.453 5.828 1 98.38 88 GLN B C 1
ATOM 1533 O O . GLN B 1 88 ? 1.029 21.031 4.844 1 98.38 88 GLN B O 1
ATOM 1538 N N . PHE B 1 89 ? 0.871 19.25 6.125 1 98.75 89 PHE B N 1
ATOM 1539 C CA . PHE B 1 89 ? 1.666 18.422 5.223 1 98.75 89 PHE B CA 1
ATOM 1540 C C . PHE B 1 89 ? 1.017 18.344 3.846 1 98.75 89 PHE B C 1
ATOM 1542 O O . PHE B 1 89 ? 1.678 18.562 2.828 1 98.75 89 PHE B O 1
ATOM 1549 N N . VAL B 1 90 ? -0.26 18.062 3.781 1 98.31 90 VAL B N 1
ATOM 1550 C CA . VAL B 1 90 ? -0.987 17.938 2.521 1 98.31 90 VAL B CA 1
ATOM 1551 C C . VAL B 1 90 ? -0.866 19.234 1.723 1 98.31 90 VAL B C 1
ATOM 1553 O O . VAL B 1 90 ? -0.593 19.203 0.52 1 98.31 90 VAL B O 1
ATOM 1556 N N . LYS B 1 91 ? -1.009 20.328 2.387 1 97.81 91 LYS B N 1
ATOM 1557 C CA . LYS B 1 91 ? -0.892 21.625 1.722 1 97.81 91 LYS B CA 1
ATOM 1558 C C . LYS B 1 91 ? 0.503 21.812 1.134 1 97.81 91 LYS B C 1
ATOM 1560 O O . LYS B 1 91 ? 0.657 22.422 0.075 1 97.81 91 LYS B O 1
ATOM 1565 N N . SER B 1 92 ? 1.443 21.359 1.812 1 97.44 92 SER B N 1
ATOM 1566 C CA . SER B 1 92 ? 2.83 21.531 1.395 1 97.44 92 SER B CA 1
ATOM 1567 C C . SER B 1 92 ? 3.125 20.766 0.109 1 97.44 92 SER B C 1
ATOM 1569 O O . SER B 1 92 ? 4.148 21 -0.538 1 97.44 92 SER B O 1
ATOM 1571 N N . LEU B 1 93 ? 2.324 19.844 -0.285 1 97.81 93 LEU B N 1
ATOM 1572 C CA . LEU B 1 93 ? 2.541 19.031 -1.472 1 97.81 93 LEU B CA 1
ATOM 1573 C C . LEU B 1 93 ? 2.189 19.797 -2.738 1 97.81 93 LEU B C 1
ATOM 1575 O O . LEU B 1 93 ? 2.561 19.391 -3.842 1 97.81 93 LEU B O 1
ATOM 1579 N N . ASP B 1 94 ? 1.426 20.828 -2.537 1 95.69 94 ASP B N 1
ATOM 1580 C CA . ASP B 1 94 ? 0.973 21.609 -3.684 1 95.69 94 ASP B CA 1
ATOM 1581 C C . ASP B 1 94 ? 2.156 22.125 -4.504 1 95.69 94 ASP B C 1
ATOM 1583 O O . ASP B 1 94 ? 3.094 22.703 -3.957 1 95.69 94 ASP B O 1
ATOM 1587 N N . GLY B 1 95 ? 2.121 21.859 -5.812 1 95.19 95 GLY B N 1
ATOM 1588 C CA . GLY B 1 95 ? 3.15 22.359 -6.711 1 95.19 95 GLY B CA 1
ATOM 1589 C C . GLY B 1 95 ? 4.324 21.422 -6.859 1 95.19 95 GLY B C 1
ATOM 1590 O O . GLY B 1 95 ? 5.199 21.625 -7.699 1 95.19 95 GLY B O 1
ATOM 1591 N N . VAL B 1 96 ? 4.355 20.406 -6.047 1 97.31 96 VAL B N 1
ATOM 1592 C CA . VAL B 1 96 ? 5.504 19.5 -6.082 1 97.31 96 VAL B CA 1
ATOM 1593 C C . VAL B 1 96 ? 5.059 18.109 -6.527 1 97.31 96 VAL B C 1
ATOM 1595 O O . VAL B 1 96 ? 5.781 17.422 -7.254 1 97.31 96 VAL B O 1
ATOM 1598 N N . VAL B 1 97 ? 3.906 17.75 -6.121 1 98 97 VAL B N 1
ATOM 1599 C CA . VAL B 1 97 ? 3.371 16.422 -6.441 1 98 97 VAL B CA 1
ATOM 1600 C C . VAL B 1 97 ? 2.477 16.516 -7.676 1 98 97 VAL B C 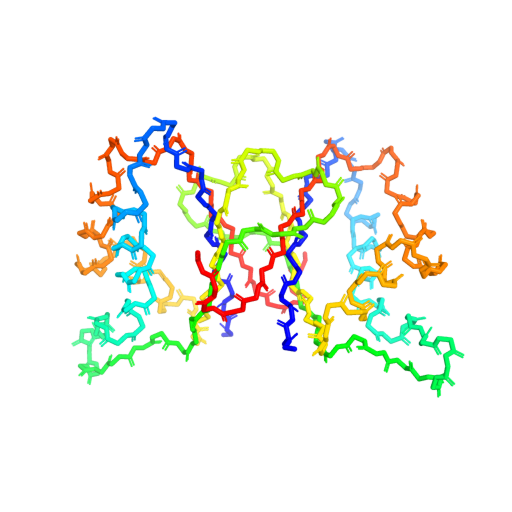1
ATOM 1602 O O . VAL B 1 97 ? 1.585 17.359 -7.742 1 98 97 VAL B O 1
ATOM 1605 N N . GLU B 1 98 ? 2.75 15.695 -8.602 1 98.06 98 GLU B N 1
ATOM 1606 C CA . GLU B 1 98 ? 1.957 15.594 -9.828 1 98.06 98 GLU B CA 1
ATOM 1607 C C . GLU B 1 98 ? 0.684 14.789 -9.594 1 98.06 98 GLU B C 1
ATOM 1609 O O . GLU B 1 98 ? -0.391 15.164 -10.07 1 98.06 98 GLU B O 1
ATOM 1614 N N . LYS B 1 99 ? 0.833 13.688 -8.914 1 97.81 99 LYS B N 1
ATOM 1615 C CA . LYS B 1 99 ? -0.274 12.789 -8.609 1 97.81 99 LYS B CA 1
ATOM 1616 C C . LYS B 1 99 ? -0.158 12.234 -7.195 1 97.81 99 LYS B C 1
ATOM 1618 O O . LYS B 1 99 ? 0.926 11.828 -6.766 1 97.81 99 LYS B O 1
ATOM 1623 N N . ALA B 1 100 ? -1.214 12.289 -6.465 1 98.62 100 ALA B N 1
ATOM 1624 C CA . ALA B 1 100 ? -1.359 11.625 -5.172 1 98.62 100 ALA B CA 1
ATOM 1625 C C . ALA B 1 100 ? -2.506 10.617 -5.203 1 98.62 100 ALA B C 1
ATOM 1627 O O . ALA B 1 100 ? -3.551 10.875 -5.805 1 98.62 100 ALA B O 1
ATOM 1628 N N . GLN B 1 101 ? -2.275 9.547 -4.645 1 98.81 101 GLN B N 1
ATOM 1629 C CA . GLN B 1 101 ? -3.252 8.469 -4.559 1 98.81 101 GLN B CA 1
ATOM 1630 C C . GLN B 1 101 ? -3.297 7.875 -3.15 1 98.81 101 GLN B C 1
ATOM 1632 O O . GLN B 1 101 ? -2.254 7.66 -2.531 1 98.81 101 GLN B O 1
ATOM 1637 N N . ALA B 1 102 ? -4.488 7.633 -2.627 1 98.88 102 ALA B N 1
ATOM 1638 C CA . ALA B 1 102 ? -4.641 7.078 -1.285 1 98.88 102 ALA B CA 1
ATOM 1639 C C . ALA B 1 102 ? -5.699 5.98 -1.266 1 98.88 102 ALA B C 1
ATOM 1641 O O . ALA B 1 102 ? -6.785 6.145 -1.828 1 98.88 102 ALA B O 1
ATOM 1642 N N . ILE B 1 103 ? -5.438 4.902 -0.708 1 98.88 103 ILE B N 1
ATOM 1643 C CA . ILE B 1 103 ? -6.32 3.76 -0.514 1 98.88 103 ILE B CA 1
ATOM 1644 C C . ILE B 1 103 ? -6.273 3.311 0.945 1 98.88 103 ILE B C 1
ATOM 1646 O O . ILE B 1 103 ? -5.191 3.201 1.531 1 98.88 103 ILE B O 1
ATOM 1650 N N . ASP B 1 104 ? -7.41 3.061 1.54 1 98.88 104 ASP B N 1
ATOM 1651 C CA . ASP B 1 104 ? -7.504 2.541 2.9 1 98.88 104 ASP B CA 1
ATOM 1652 C C . ASP B 1 104 ? -8.227 1.196 2.928 1 98.88 104 ASP B C 1
ATOM 1654 O O . ASP B 1 104 ? -9.203 0.997 2.205 1 98.88 104 ASP B O 1
ATOM 1658 N N . PHE B 1 105 ? -7.723 0.383 3.852 1 98.88 105 PHE B N 1
ATOM 1659 C CA . PHE B 1 105 ? -8.5 -0.84 3.998 1 98.88 105 PHE B CA 1
ATOM 1660 C C . PHE B 1 105 ? -8.391 -1.388 5.418 1 98.88 105 PHE B C 1
ATOM 1662 O O . PHE B 1 105 ? -7.395 -1.138 6.105 1 98.88 105 PHE B O 1
ATOM 1669 N N . THR B 1 106 ? -9.492 -2.059 5.863 1 98.62 106 THR B N 1
ATOM 1670 C CA . THR B 1 106 ? -9.469 -2.955 7.012 1 98.62 106 THR B CA 1
ATOM 1671 C C . THR B 1 106 ? -9.055 -4.363 6.59 1 98.62 106 THR B C 1
ATOM 1673 O O . THR B 1 106 ? -9.711 -4.977 5.742 1 98.62 106 THR B O 1
ATOM 1676 N N . PRO B 1 107 ? -7.969 -4.844 7.23 1 98.31 107 PRO B N 1
ATOM 1677 C CA . PR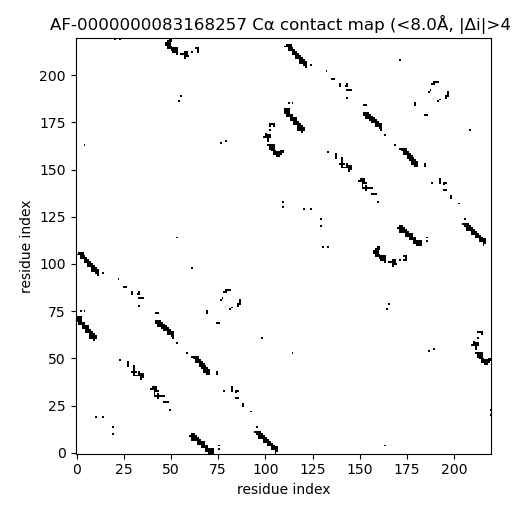O B 1 107 ? -7.504 -6.168 6.816 1 98.31 107 PRO B CA 1
ATOM 1678 C C . PRO B 1 107 ? -8.609 -7.223 6.852 1 98.31 107 PRO B C 1
ATOM 1680 O O . PRO B 1 107 ? -9.289 -7.375 7.871 1 98.31 107 PRO B O 1
ATOM 1683 N N . GLY B 1 108 ? -8.773 -7.922 5.762 1 97.06 108 GLY B N 1
ATOM 1684 C CA . GLY B 1 108 ? -9.68 -9.062 5.691 1 97.06 108 GLY B CA 1
ATOM 1685 C C . GLY B 1 108 ? -11.102 -8.672 5.352 1 97.06 108 GLY B C 1
ATOM 1686 O O . GLY B 1 108 ? -11.969 -9.539 5.211 1 97.06 108 GLY B O 1
ATOM 1687 N N . VAL B 1 109 ? -11.352 -7.387 5.191 1 96.62 109 VAL B N 1
ATOM 1688 C CA . VAL B 1 109 ? -12.695 -6.938 4.836 1 96.62 109 VAL B CA 1
ATOM 1689 C C . VAL B 1 109 ? -12.781 -6.707 3.33 1 96.62 109 VAL B C 1
ATOM 1691 O O . VAL B 1 109 ? -12.062 -5.867 2.781 1 96.62 109 VAL B O 1
ATOM 1694 N N . PHE B 1 110 ? -13.75 -7.477 2.684 1 95.62 110 PHE B N 1
ATOM 1695 C CA . PHE B 1 110 ? -13.875 -7.402 1.232 1 95.62 110 PHE B CA 1
ATOM 1696 C C . PHE B 1 110 ? -15.312 -7.125 0.822 1 95.62 110 PHE B C 1
ATOM 1698 O O . PHE B 1 110 ? -16.25 -7.492 1.532 1 95.62 110 PHE B O 1
#

pLDDT: mean 98.02, std 1.01, range [93.75, 98.94]

Radius of gyration: 17.37 Å; Cα contacts (8 Å, |Δi|>4): 447; chains: 2; bounding box: 37×48×43 Å

Foldseek 3Di:
DKKKKKKWFQWDPPQDPVVVVVLVVLQQCCQAVFADPPVRGRFWDDKDKDFDDDPPPPPPRTGMMMITMGPDPVVVCCLVPPGVSNVVSVVVCPPTTPDMDMDMDDPPDD/DKKKKKKWFQWDPPQDPVVVVVLVVLQQCCQAVFADPPVRGRFWDDKDKDFDDDPPPPPPRTTMMMITMGPDPVVVCCLVPPGVSNVVSVVVCPPTTPDMDMDMDDPPDD

Sequence (220 aa):
MPITHIVLFQFKAGTSPEIIKDICSRMLGLKDNCIHPSSQKPYIKTSSGGIDDSPEGIQHGITHAFVVEFASAADRDYYVKEDPVHQQFVKSLDGVVEKAQAIDFTPGVFMPITHIVLFQFKAGTSPEIIKDICSRMLGLKDNCIHPSSQKPYIKTSSGGIDDSPEGIQHGITHAFVVEFASAADRDYYVKEDPVHQQFVKSLDGVVEKAQAIDFTPGVF

Secondary structure (DSSP, 8-state):
--EEEEEEEEEPTT--HHHHHHHHHHHHHHHHH-B-TTT-SB-EEEEEEEE---TTS--TT--EEEEEEESSHHHHHHHHHT-HHHHHHHHHTTTTEEEEEEEEE-TT--/--EEEEEEEEEPTT--HHHHHHHHHHHHHHHHH-B-TTT-SB-EEEEEEEE---TTS--TT--EEEEEEESSHHHHHHHHHT-HHHHHHHHHTTTTEEEEEEEEE-TT--

InterPro domains:
  IPR011008 Dimeric alpha-beta barrel [SSF54909] (1-109)
  IPR013097 Stress responsive alpha+beta-barrel [PF07876] (3-106)
  IPR013097 Stress responsive alpha+beta-barrel [PS51502] (3-105)
  IPR013097 Stress responsive alpha+beta-barrel [SM00886] (3-107)
  IPR044662 Stress-response A/B barrel domain-containing protein HS1/DABB1-like [PTHR33178] (3-109)

Nearest PDB structures (foldseek):
  3bb5-assembly2_C  TM=7.728E-01  e=5.879E-07  Jannaschia sp. CCS1
  3hfk-assembly1_D  TM=7.188E-01  e=3.807E-06  Pseudomonas reinekei
  3hf5-assembly2_C  TM=7.204E-01  e=4.080E-06  Pseudomonas reinekei
  3hfk-assembly1_A  TM=7.229E-01  e=4.924E-05  Pseudomonas reinekei
  2ftr-assembly1_B  TM=7.250E-01  e=8.400E-04  Halalkalibacterium halodurans C-125

Organism: Aspergillus parasiticus (NCBI:txid5067)

Solvent-accessible surface area (backbone atoms only — not comparable to full-atom values): 11705 Å² total; per-residue (Å²): 97,49,29,42,39,37,40,36,34,15,65,33,88,83,63,50,70,66,58,51,50,49,52,52,50,52,59,56,42,40,40,74,63,37,57,36,87,87,80,67,38,58,58,48,70,46,64,46,32,19,32,49,69,49,89,80,79,37,42,83,72,48,43,32,40,32,45,32,30,24,66,23,60,65,55,45,48,40,45,76,76,61,34,62,59,51,51,51,52,59,59,65,40,66,92,45,50,69,43,71,36,42,46,20,24,39,70,79,41,117,98,47,28,43,39,36,40,35,34,15,65,34,89,83,63,50,69,67,57,52,50,49,53,52,50,51,59,56,43,40,39,71,63,36,58,35,86,86,81,67,37,58,57,49,70,44,63,46,35,20,33,50,68,48,89,80,78,38,44,85,72,49,44,32,41,34,47,32,31,24,65,24,60,66,54,45,47,41,45,77,74,60,34,62,58,49,51,50,53,59,59,66,40,66,91,44,50,67,41,70,36,41,45,20,25,38,70,79,41,118